Protein AF-A0A838RN74-F1 (afdb_monomer_lite)

Sequence (230 aa):
MISLQPELMDVDVLSTTCQEESSKFFRDEERDDRFCYELFRRALKLRNQHAWGALWNNYRNLVSGWLRKSSGFDSMTLTMDELITLSFERFWYAMSDPASFDRFASLPSLLQYLRTCCASTITDHLRRHTRERFLTDIDDAYYLASNEKPEHQLIEHEEQQRFWRKIQGLLNDDQEEALIQSYFLLGLKPRQIHKKYSHLFPDIQDVYRVKRNIMNRFRRDNDLKDFWQT

Radius of gyration: 23.53 Å; chains: 1; bounding box: 46×37×83 Å

Foldseek 3Di:
DPPDDLVPDDLVVLLVLCLVLVVVVVVVHDHDQNSVLVLCCCVQQVVPPSSVVSNCVSCLVVLLVLLVVAPQSVVDPDDSVVLSVQLVVVLSVCSVDNVSSVVDPGPVSSVVVSSVSSNVSSVLRVLVVQLVVVVVVVVVCVVVVVDDDDDVCCPVVVVVVVVVVVLVVLQDDPLLVLLCCCCRNVVDDLVRSCVVPCVSPVDSVSSVVSVVVSVVSCVVDPVSVVVVPD

Structure (mmCIF, N/CA/C/O backbone):
data_AF-A0A838RN74-F1
#
_entry.id   AF-A0A838RN74-F1
#
loop_
_atom_site.group_PDB
_atom_site.id
_atom_site.type_symbol
_atom_site.label_atom_id
_atom_site.label_alt_id
_atom_site.label_comp_id
_atom_site.label_asym_id
_atom_site.label_entity_id
_atom_site.label_seq_id
_atom_site.pdbx_PDB_ins_code
_atom_site.Cartn_x
_atom_site.Cartn_y
_atom_site.Cartn_z
_atom_site.occupancy
_atom_site.B_iso_or_equiv
_atom_site.auth_seq_id
_atom_site.auth_comp_id
_atom_site.auth_asym_id
_atom_site.auth_atom_id
_atom_site.pdbx_PDB_model_num
ATOM 1 N N . MET A 1 1 ? 8.052 4.154 -36.925 1.00 40.88 1 MET A N 1
ATOM 2 C CA . MET A 1 1 ? 8.366 4.111 -35.482 1.00 40.88 1 MET A CA 1
ATOM 3 C C . MET A 1 1 ? 8.408 2.658 -35.062 1.00 40.88 1 MET A C 1
ATOM 5 O O . MET A 1 1 ? 7.386 1.992 -35.151 1.00 40.88 1 MET A O 1
ATOM 9 N N . ILE A 1 2 ? 9.583 2.144 -34.705 1.00 47.84 2 ILE A N 1
ATOM 10 C CA . ILE A 1 2 ? 9.705 0.805 -34.120 1.00 47.84 2 ILE A CA 1
ATOM 11 C C . ILE A 1 2 ? 9.026 0.890 -32.751 1.00 47.84 2 ILE A C 1
ATOM 13 O O . ILE A 1 2 ? 9.475 1.662 -31.909 1.00 47.84 2 ILE A O 1
ATOM 17 N N . SER A 1 3 ? 7.913 0.180 -32.546 1.00 64.06 3 SER A N 1
ATOM 18 C CA . SER A 1 3 ? 7.328 0.066 -31.207 1.00 64.06 3 SER A CA 1
ATOM 19 C C . SER A 1 3 ? 8.352 -0.651 -30.337 1.00 64.06 3 SER A C 1
ATOM 21 O O . SER A 1 3 ? 8.596 -1.838 -30.544 1.00 64.06 3 SER A O 1
ATOM 23 N N . LEU A 1 4 ? 8.965 0.065 -29.395 1.00 80.25 4 LEU A N 1
ATOM 24 C CA . LEU A 1 4 ? 9.805 -0.550 -28.372 1.00 80.25 4 LEU A CA 1
ATOM 25 C C . LEU A 1 4 ? 8.965 -1.605 -27.639 1.00 80.25 4 LEU A C 1
ATOM 27 O O . LEU A 1 4 ? 7.795 -1.362 -27.337 1.00 80.25 4 LEU A O 1
ATOM 31 N N . GLN A 1 5 ? 9.538 -2.791 -27.438 1.00 88.00 5 GLN A N 1
ATOM 32 C CA . GLN A 1 5 ? 8.890 -3.913 -26.757 1.00 88.00 5 GLN A CA 1
ATOM 33 C C . GLN A 1 5 ? 9.439 -3.995 -25.330 1.00 88.00 5 GLN A C 1
ATOM 35 O O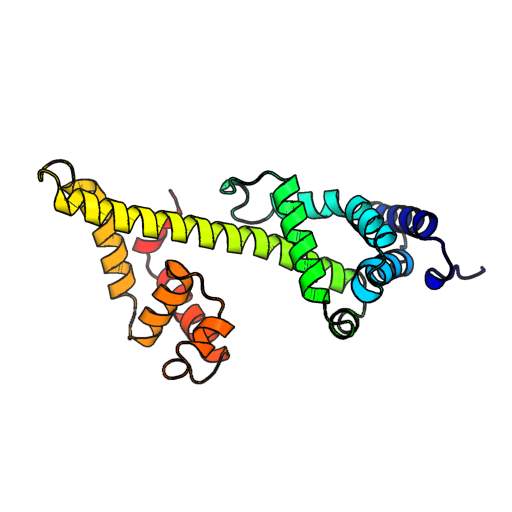 . GLN A 1 5 ? 10.591 -4.410 -25.162 1.00 88.00 5 GLN A O 1
ATOM 40 N N . PRO A 1 6 ? 8.660 -3.597 -24.307 1.00 90.94 6 PRO A N 1
ATOM 41 C CA . PRO A 1 6 ? 9.106 -3.628 -22.915 1.00 90.94 6 PRO A CA 1
ATOM 42 C C . PRO A 1 6 ? 9.604 -5.008 -22.472 1.00 90.94 6 PRO A C 1
ATOM 44 O O . PRO A 1 6 ? 10.515 -5.109 -21.656 1.00 90.94 6 PRO A O 1
ATOM 47 N N . GLU A 1 7 ? 9.051 -6.083 -23.035 1.00 92.00 7 GLU A N 1
ATOM 48 C CA . GLU A 1 7 ? 9.362 -7.473 -22.694 1.00 92.00 7 GLU A CA 1
ATOM 49 C C . GLU A 1 7 ? 10.800 -7.877 -23.048 1.00 92.00 7 GLU A C 1
ATOM 51 O O . GLU A 1 7 ? 11.337 -8.792 -22.429 1.00 92.00 7 GLU A O 1
ATOM 56 N N . LEU A 1 8 ? 11.437 -7.189 -24.002 1.00 91.88 8 LEU A N 1
ATOM 57 C CA . LEU A 1 8 ? 12.806 -7.476 -24.450 1.00 91.88 8 LEU A CA 1
ATOM 58 C C . LEU A 1 8 ? 13.863 -6.574 -23.802 1.00 91.88 8 LEU A C 1
ATOM 60 O O . LEU A 1 8 ? 15.057 -6.806 -23.976 1.00 91.88 8 LEU A O 1
ATOM 64 N N . MET A 1 9 ? 13.446 -5.538 -23.073 1.00 93.50 9 MET A N 1
ATOM 65 C CA . MET A 1 9 ? 14.371 -4.591 -22.450 1.00 93.50 9 MET A CA 1
ATOM 66 C C . MET A 1 9 ? 15.053 -5.211 -21.233 1.00 93.50 9 MET A C 1
ATOM 68 O O . MET A 1 9 ? 14.431 -5.983 -20.500 1.00 93.50 9 MET A O 1
ATOM 72 N N . ASP A 1 10 ? 16.306 -4.840 -20.976 1.00 96.00 10 ASP A N 1
ATOM 73 C CA . ASP A 1 10 ? 16.937 -5.123 -19.688 1.00 96.00 10 ASP A CA 1
ATOM 74 C C . ASP A 1 10 ? 16.201 -4.380 -18.555 1.00 96.00 10 ASP A C 1
ATOM 76 O O . ASP A 1 10 ? 15.550 -3.360 -18.791 1.00 96.00 10 ASP A O 1
ATOM 80 N N . VAL A 1 11 ? 16.258 -4.908 -17.329 1.00 93.81 11 VAL A N 1
ATOM 81 C CA . VAL A 1 11 ? 15.555 -4.328 -16.175 1.00 93.81 11 VAL A CA 1
ATOM 82 C C . VAL A 1 11 ? 15.995 -2.892 -15.890 1.00 93.81 11 VAL A C 1
ATOM 84 O O . VAL A 1 11 ? 15.132 -2.082 -15.555 1.00 93.81 11 VAL A O 1
ATOM 87 N N . ASP A 1 12 ? 17.275 -2.556 -16.051 1.00 94.69 12 ASP A N 1
ATOM 88 C CA . ASP A 1 12 ? 17.757 -1.196 -15.791 1.00 94.69 12 ASP A CA 1
ATOM 89 C C . ASP A 1 12 ? 17.189 -0.213 -16.808 1.00 94.69 12 ASP A C 1
ATOM 91 O O . ASP A 1 12 ? 16.617 0.813 -16.441 1.00 94.69 12 ASP A O 1
ATOM 95 N N . VAL A 1 13 ? 17.243 -0.581 -18.090 1.00 94.50 13 VAL A N 1
ATOM 96 C CA . VAL A 1 13 ? 16.684 0.237 -19.173 1.00 94.50 13 VAL A CA 1
ATOM 97 C C . VAL A 1 13 ? 15.171 0.384 -18.998 1.00 94.50 13 VAL A C 1
ATOM 99 O O . VAL A 1 13 ? 14.643 1.489 -19.077 1.00 94.50 13 VAL A O 1
ATOM 102 N N . LEU A 1 14 ? 14.469 -0.711 -18.689 1.00 94.31 14 LEU A N 1
ATOM 103 C CA . LEU A 1 14 ? 13.030 -0.704 -18.420 1.00 94.31 14 LEU A CA 1
ATOM 104 C C . LEU A 1 14 ? 12.674 0.186 -17.220 1.00 94.31 14 LEU A C 1
ATOM 106 O O . LEU A 1 14 ? 11.664 0.890 -17.249 1.00 94.31 14 LEU A O 1
ATOM 110 N N . SER A 1 15 ? 13.496 0.158 -16.169 1.00 92.62 15 SER A N 1
ATOM 111 C CA . SER A 1 15 ? 13.320 0.987 -14.980 1.00 92.62 15 SER A CA 1
ATOM 112 C C . SER A 1 15 ? 13.456 2.470 -15.311 1.00 92.62 15 SER A C 1
ATOM 114 O O . SER A 1 15 ? 12.559 3.244 -14.971 1.00 92.62 15 SER A O 1
ATOM 116 N N . THR A 1 16 ? 14.520 2.859 -16.020 1.00 89.12 16 THR A N 1
ATOM 117 C CA . THR A 1 16 ? 14.737 4.243 -16.462 1.00 89.12 16 THR A CA 1
ATOM 118 C C . THR A 1 16 ? 13.599 4.717 -17.361 1.00 89.12 16 THR A C 1
ATOM 120 O O . THR A 1 16 ? 13.011 5.762 -17.092 1.00 89.12 16 THR A O 1
ATOM 123 N N . THR A 1 17 ? 13.190 3.920 -18.352 1.00 89.62 17 THR A N 1
ATOM 124 C CA . THR A 1 17 ? 12.058 4.277 -19.219 1.00 89.62 17 THR A CA 1
ATOM 125 C C . THR A 1 17 ? 10.756 4.407 -18.424 1.00 89.62 17 THR A C 1
ATOM 127 O O . THR A 1 17 ? 10.007 5.357 -18.623 1.00 89.62 17 THR A O 1
ATOM 130 N N . CYS A 1 18 ? 10.492 3.531 -17.449 1.00 85.88 18 CYS A N 1
ATOM 131 C CA . CYS A 1 18 ? 9.326 3.688 -16.577 1.00 85.88 18 CYS A CA 1
ATOM 132 C C . CYS A 1 18 ? 9.359 5.003 -15.770 1.00 85.88 18 CYS A C 1
ATOM 134 O O . CYS A 1 18 ? 8.321 5.650 -15.603 1.00 85.88 18 CYS A O 1
ATOM 136 N N . GLN A 1 19 ? 10.525 5.432 -15.276 1.00 78.38 19 GLN A N 1
ATOM 137 C CA . GLN A 1 19 ? 10.659 6.721 -14.581 1.00 78.38 19 GLN A CA 1
ATOM 138 C C . GLN A 1 19 ? 10.393 7.909 -15.516 1.00 78.38 19 GLN A C 1
ATOM 140 O O . GLN A 1 19 ? 9.713 8.863 -15.122 1.00 78.38 19 GLN A O 1
ATOM 145 N N . GLU A 1 20 ? 10.894 7.848 -16.750 1.00 79.75 20 GLU A N 1
ATOM 146 C CA . GLU A 1 20 ? 10.664 8.869 -17.775 1.00 79.75 20 GLU A CA 1
ATOM 147 C C . GLU A 1 20 ? 9.172 8.991 -18.107 1.00 79.75 20 GLU A C 1
ATOM 149 O O . GLU A 1 20 ? 8.611 10.086 -18.011 1.00 79.75 20 GLU A O 1
ATOM 154 N N . GLU A 1 21 ? 8.505 7.870 -18.393 1.00 80.94 21 GLU A N 1
ATOM 155 C CA . GLU A 1 21 ? 7.061 7.816 -18.666 1.00 80.94 21 GLU A CA 1
ATOM 156 C C . GLU A 1 21 ? 6.221 8.260 -17.457 1.00 80.94 21 GLU A C 1
ATOM 158 O O . GLU A 1 21 ? 5.232 8.979 -17.601 1.00 80.94 21 GLU A O 1
ATOM 163 N N . SER A 1 22 ? 6.642 7.916 -16.236 1.00 73.62 22 SER A N 1
ATOM 164 C CA . SER A 1 22 ? 5.984 8.391 -15.009 1.00 73.62 22 SER A CA 1
ATOM 165 C C . SER A 1 22 ? 6.137 9.903 -14.821 1.00 73.62 22 SER A C 1
ATOM 167 O O . SER A 1 22 ? 5.256 10.549 -14.259 1.00 73.62 22 SER A O 1
ATOM 169 N N . SER A 1 23 ? 7.235 10.489 -15.302 1.00 66.88 23 SER A N 1
ATOM 170 C CA . SER A 1 23 ? 7.476 11.932 -15.216 1.00 66.88 23 SER A CA 1
ATOM 171 C C . SER A 1 23 ? 6.614 12.729 -16.198 1.00 66.88 23 SER A C 1
ATOM 173 O O . SER A 1 23 ? 6.214 13.849 -15.881 1.00 66.88 23 SER A O 1
ATOM 175 N N . LYS A 1 24 ? 6.273 12.143 -17.355 1.00 70.56 24 LYS A N 1
ATOM 176 C CA . LYS A 1 24 ? 5.347 12.731 -18.342 1.00 70.56 24 LYS A CA 1
ATOM 177 C C . LYS A 1 24 ? 3.958 12.987 -17.762 1.00 70.56 24 LYS A C 1
ATOM 179 O O . LYS A 1 24 ? 3.349 14.005 -18.076 1.00 70.56 24 LYS A O 1
ATOM 184 N N . PHE A 1 25 ? 3.504 12.140 -16.832 1.00 63.09 25 PHE A N 1
ATOM 185 C CA . PHE A 1 25 ? 2.239 12.340 -16.114 1.00 63.09 25 PHE A CA 1
ATOM 186 C C . PHE A 1 25 ? 2.164 13.703 -15.410 1.00 63.09 25 PHE A C 1
ATOM 188 O O . PHE A 1 25 ? 1.115 14.338 -15.408 1.00 63.09 25 PHE A O 1
ATOM 195 N N . PHE A 1 26 ? 3.271 14.181 -14.834 1.00 55.19 26 PHE A N 1
ATOM 196 C CA . PHE A 1 26 ? 3.305 15.483 -14.161 1.00 55.19 26 PHE A CA 1
ATOM 197 C C . PHE A 1 26 ? 3.387 16.669 -15.132 1.00 55.19 26 PHE A C 1
ATOM 199 O O . PHE A 1 26 ? 3.198 17.805 -14.704 1.00 55.19 26 PHE A O 1
ATOM 206 N N . ARG A 1 27 ? 3.674 16.417 -16.415 1.00 69.25 27 ARG A N 1
ATOM 207 C CA . ARG A 1 27 ? 3.784 17.428 -17.479 1.00 69.25 27 ARG A CA 1
ATOM 208 C C . ARG A 1 27 ? 2.589 17.441 -18.439 1.00 69.25 27 ARG A C 1
ATOM 210 O O . ARG A 1 27 ? 2.621 18.193 -19.402 1.00 69.25 27 ARG A O 1
ATOM 217 N N . ASP A 1 28 ? 1.559 16.637 -18.162 1.00 65.56 28 ASP A N 1
ATOM 218 C CA . ASP A 1 28 ? 0.378 16.459 -19.024 1.00 65.56 28 ASP A CA 1
ATOM 219 C C . ASP A 1 28 ? 0.731 16.001 -20.457 1.00 65.56 28 ASP A C 1
ATOM 221 O O . ASP A 1 28 ? 0.083 16.350 -21.440 1.00 65.56 28 ASP A O 1
ATOM 225 N N . GLU A 1 29 ? 1.805 15.214 -20.577 1.00 72.25 29 GLU A N 1
ATOM 226 C CA . GLU A 1 29 ? 2.270 14.619 -21.833 1.00 72.25 29 GLU A CA 1
ATOM 227 C C . GLU A 1 29 ? 1.704 13.196 -22.009 1.00 72.25 29 GLU A C 1
ATOM 229 O O . GLU A 1 29 ? 1.426 12.492 -21.031 1.00 72.25 29 GLU A O 1
ATOM 234 N N . GLU A 1 30 ? 1.584 12.729 -23.259 1.00 76.75 30 GLU A N 1
ATOM 235 C CA . GLU A 1 30 ? 1.235 11.330 -23.539 1.00 76.75 30 GLU A CA 1
ATOM 236 C C . GLU A 1 30 ? 2.284 10.382 -22.940 1.00 76.75 30 GLU A C 1
ATOM 238 O O . GLU A 1 30 ? 3.480 10.480 -23.230 1.00 76.75 30 GLU A O 1
ATOM 243 N N . ARG A 1 31 ? 1.819 9.442 -22.111 1.00 78.00 31 ARG A N 1
ATOM 244 C CA . ARG A 1 31 ? 2.652 8.422 -21.465 1.00 78.00 31 ARG A CA 1
ATOM 245 C C . ARG A 1 31 ? 2.319 7.027 -21.955 1.00 78.00 31 ARG A C 1
ATOM 247 O O . ARG A 1 31 ? 1.163 6.713 -22.242 1.00 78.00 31 ARG A O 1
ATOM 254 N N . ASP A 1 32 ? 3.326 6.171 -21.940 1.00 86.81 32 ASP A N 1
ATOM 255 C CA . ASP A 1 32 ? 3.186 4.755 -22.231 1.00 86.81 32 ASP A CA 1
ATOM 256 C C . ASP A 1 32 ? 3.300 3.912 -20.953 1.00 86.81 32 ASP A C 1
ATOM 258 O O . ASP A 1 32 ? 4.382 3.583 -20.463 1.00 86.81 32 ASP A O 1
ATOM 262 N N . ASP A 1 33 ? 2.146 3.517 -20.414 1.00 85.50 33 ASP A N 1
ATOM 263 C CA . ASP A 1 33 ? 2.066 2.721 -19.188 1.00 85.50 33 ASP A CA 1
ATOM 264 C C . ASP A 1 33 ? 2.642 1.298 -19.348 1.00 85.50 33 ASP A C 1
ATOM 266 O O . ASP A 1 33 ? 2.857 0.617 -18.339 1.00 85.50 33 ASP A O 1
ATOM 270 N N . ARG A 1 34 ? 2.914 0.827 -20.579 1.00 93.94 34 ARG A N 1
ATOM 271 C CA . ARG A 1 34 ? 3.394 -0.543 -20.837 1.00 93.94 34 ARG A CA 1
ATOM 272 C C . ARG A 1 34 ? 4.755 -0.816 -20.198 1.00 93.94 34 ARG A C 1
ATOM 274 O O . ARG A 1 34 ? 4.960 -1.907 -19.671 1.00 93.94 34 ARG A O 1
ATOM 281 N N . PHE A 1 35 ? 5.658 0.167 -20.180 1.00 92.25 35 PHE A N 1
ATOM 282 C CA . PHE A 1 35 ? 6.990 0.014 -19.579 1.00 92.25 35 PHE A CA 1
ATOM 283 C C . PHE A 1 35 ? 6.904 -0.209 -18.067 1.00 92.25 35 PHE A C 1
ATOM 285 O O . PHE A 1 35 ? 7.467 -1.160 -17.525 1.00 92.25 35 PHE A O 1
ATOM 292 N N . CYS A 1 36 ? 6.127 0.626 -17.380 1.00 88.69 36 CYS A N 1
ATOM 293 C CA . CYS A 1 36 ? 5.909 0.465 -15.951 1.00 88.69 36 CYS A CA 1
ATOM 294 C C . CYS A 1 36 ? 5.106 -0.798 -15.632 1.00 88.69 36 CYS A C 1
ATOM 296 O O . CYS A 1 36 ? 5.439 -1.507 -14.688 1.00 88.69 36 CYS A O 1
ATOM 298 N N . TYR A 1 37 ? 4.087 -1.134 -16.425 1.00 94.00 37 TYR A N 1
ATOM 299 C CA . TYR A 1 37 ? 3.331 -2.369 -16.229 1.00 94.00 37 TYR A CA 1
ATOM 300 C C . TYR A 1 37 ? 4.222 -3.619 -16.327 1.00 94.00 37 TYR A C 1
ATOM 302 O O . TYR A 1 37 ? 4.135 -4.503 -15.471 1.00 94.00 37 TYR A O 1
ATOM 310 N N . GLU A 1 38 ? 5.125 -3.677 -17.310 1.00 96.50 38 GLU A N 1
ATOM 311 C CA . GLU A 1 38 ? 6.072 -4.788 -17.448 1.00 96.50 38 GLU A CA 1
ATOM 312 C C . GLU A 1 38 ? 7.069 -4.839 -16.279 1.00 96.50 38 GLU A C 1
ATOM 314 O O . GLU A 1 38 ? 7.375 -5.927 -15.787 1.00 96.50 38 GLU A O 1
ATOM 319 N N . LEU A 1 39 ? 7.505 -3.692 -15.741 1.00 94.62 39 LEU A N 1
ATOM 320 C CA . LEU A 1 39 ? 8.335 -3.659 -14.531 1.00 94.62 39 LEU A CA 1
ATOM 321 C C . LEU A 1 39 ? 7.611 -4.305 -13.335 1.00 94.62 39 LEU A C 1
ATOM 323 O O . LEU A 1 39 ? 8.180 -5.161 -12.652 1.00 94.62 39 LEU A O 1
ATOM 327 N N . PHE A 1 40 ? 6.334 -3.965 -13.119 1.00 94.44 40 PHE A N 1
ATOM 328 C CA . PHE A 1 40 ? 5.501 -4.613 -12.100 1.00 94.44 40 PHE A CA 1
ATOM 329 C C . PHE A 1 40 ? 5.337 -6.113 -12.370 1.00 94.44 40 PHE A C 1
ATOM 331 O O . PHE A 1 40 ? 5.421 -6.910 -11.434 1.00 94.44 40 PHE A O 1
ATOM 338 N N . ARG A 1 41 ? 5.120 -6.518 -13.627 1.00 95.31 41 ARG A N 1
ATOM 339 C CA . ARG A 1 41 ? 4.966 -7.930 -14.009 1.00 95.31 41 ARG A CA 1
ATOM 340 C C . ARG A 1 41 ? 6.227 -8.730 -13.698 1.00 95.31 41 ARG A C 1
ATOM 342 O O . ARG A 1 41 ? 6.136 -9.787 -13.071 1.00 95.31 41 ARG A O 1
ATOM 349 N N . ARG A 1 42 ? 7.405 -8.231 -14.078 1.00 95.19 42 ARG A N 1
ATOM 350 C CA . ARG A 1 42 ? 8.686 -8.897 -13.797 1.00 95.19 42 ARG A CA 1
ATOM 351 C C . ARG A 1 42 ? 8.950 -9.015 -12.304 1.00 95.19 42 ARG A C 1
ATOM 353 O O . ARG A 1 42 ? 9.330 -10.088 -11.837 1.00 95.19 42 ARG A O 1
ATOM 360 N N . ALA A 1 43 ? 8.704 -7.942 -11.558 1.00 92.88 43 ALA A N 1
ATOM 361 C CA . ALA A 1 43 ? 8.874 -7.936 -10.116 1.00 92.88 43 ALA A CA 1
ATOM 362 C C . ALA A 1 43 ? 7.919 -8.938 -9.444 1.00 92.88 43 ALA A C 1
ATOM 364 O O . ALA A 1 43 ? 8.356 -9.870 -8.776 1.00 92.88 43 ALA A O 1
ATOM 365 N N . LEU A 1 44 ? 6.610 -8.794 -9.661 1.00 88.19 44 LEU A N 1
ATOM 366 C CA . LEU A 1 44 ? 5.576 -9.474 -8.876 1.00 88.19 44 LEU A CA 1
ATOM 367 C C . LEU A 1 44 ? 5.219 -10.862 -9.406 1.00 88.19 44 LEU A C 1
ATOM 369 O O . LEU A 1 44 ? 5.096 -11.797 -8.619 1.00 88.19 44 LEU A O 1
ATOM 373 N N . LYS A 1 45 ? 5.039 -11.006 -10.725 1.00 89.56 45 LYS A N 1
ATOM 374 C CA . LYS A 1 45 ? 4.626 -12.273 -11.347 1.00 89.56 45 LYS A CA 1
ATOM 375 C C . LYS A 1 45 ? 5.821 -13.187 -11.592 1.00 89.56 45 LYS A C 1
ATOM 377 O O . LYS A 1 45 ? 5.768 -14.359 -11.239 1.00 89.56 45 LYS A O 1
ATOM 382 N N . LEU A 1 46 ? 6.895 -12.654 -12.180 1.00 89.00 46 LEU A N 1
ATOM 383 C CA . LEU A 1 46 ? 8.096 -13.439 -12.508 1.00 89.00 46 LEU A CA 1
ATOM 384 C C . LEU A 1 46 ? 9.096 -13.540 -11.351 1.00 89.00 46 LEU A C 1
ATOM 386 O O . LEU A 1 46 ? 10.105 -14.227 -11.483 1.00 89.00 46 LEU A O 1
ATOM 390 N N . ARG A 1 47 ? 8.825 -12.870 -10.223 1.00 83.12 47 ARG A N 1
ATOM 391 C CA . ARG A 1 47 ? 9.659 -12.906 -9.012 1.00 83.12 47 ARG A CA 1
ATOM 392 C C . ARG A 1 47 ? 11.110 -12.492 -9.248 1.00 83.12 47 ARG A C 1
ATOM 394 O O . ARG A 1 47 ? 12.012 -12.932 -8.539 1.00 83.12 47 ARG A O 1
ATOM 401 N N . ASN A 1 48 ? 11.339 -11.618 -10.224 1.00 90.25 48 ASN A N 1
ATOM 402 C CA . ASN A 1 48 ? 12.667 -11.109 -10.516 1.00 90.25 48 ASN A CA 1
ATOM 403 C C . ASN A 1 48 ? 13.090 -10.105 -9.427 1.00 90.25 48 ASN A C 1
ATOM 405 O O . ASN A 1 48 ? 12.484 -9.042 -9.279 1.00 90.25 48 ASN A O 1
ATOM 409 N N . GLN A 1 49 ? 14.140 -10.444 -8.675 1.00 85.19 49 GLN A N 1
ATOM 410 C CA . GLN A 1 49 ? 14.641 -9.627 -7.563 1.00 85.19 49 GLN A CA 1
ATOM 411 C C . GLN A 1 49 ? 15.192 -8.272 -8.019 1.00 85.19 49 GLN A C 1
ATOM 413 O O . GLN A 1 49 ? 14.985 -7.267 -7.342 1.00 85.19 49 GLN A O 1
ATOM 418 N N . HIS A 1 50 ? 15.847 -8.226 -9.180 1.00 92.19 50 HIS A N 1
ATOM 419 C CA . HIS A 1 50 ? 16.369 -6.982 -9.735 1.00 92.19 50 HIS A CA 1
ATOM 420 C C . HIS A 1 50 ? 15.225 -6.024 -10.098 1.00 92.19 50 HIS A C 1
ATOM 422 O O . HIS A 1 50 ? 15.221 -4.862 -9.696 1.00 92.19 50 HIS A O 1
ATOM 428 N N . ALA A 1 51 ? 14.181 -6.549 -10.749 1.00 93.38 51 ALA A N 1
ATOM 429 C CA . ALA A 1 51 ? 12.974 -5.792 -11.067 1.00 93.38 51 ALA A CA 1
ATOM 430 C C . ALA A 1 51 ? 12.218 -5.345 -9.806 1.00 93.38 51 ALA A C 1
ATOM 432 O O . ALA A 1 51 ? 11.636 -4.264 -9.798 1.00 93.38 51 ALA A O 1
ATOM 433 N N . TRP A 1 52 ? 12.240 -6.140 -8.731 1.00 88.88 52 TRP A N 1
ATOM 434 C CA . TRP A 1 52 ? 11.683 -5.741 -7.437 1.00 88.88 52 TRP A CA 1
ATOM 435 C C . TRP A 1 52 ? 12.428 -4.548 -6.825 1.00 88.88 52 TRP A C 1
ATOM 437 O O . TRP A 1 52 ? 11.786 -3.584 -6.409 1.00 88.88 52 TRP A O 1
ATOM 447 N N . GLY A 1 53 ? 13.764 -4.570 -6.828 1.00 85.69 53 GLY A N 1
ATOM 448 C CA . GLY A 1 53 ? 14.576 -3.438 -6.371 1.00 85.69 53 GLY A CA 1
ATOM 449 C C . GLY A 1 53 ? 14.327 -2.169 -7.195 1.00 85.69 53 GLY A C 1
ATOM 450 O O . GLY A 1 53 ? 14.116 -1.092 -6.638 1.00 85.69 53 GLY A O 1
ATOM 451 N N . ALA A 1 54 ? 14.260 -2.305 -8.521 1.00 90.94 54 ALA A N 1
ATOM 452 C CA . ALA A 1 54 ? 13.912 -1.212 -9.426 1.00 90.94 54 ALA A CA 1
ATOM 453 C C . ALA A 1 54 ? 12.498 -0.656 -9.163 1.00 90.94 54 ALA A C 1
ATOM 455 O O . ALA A 1 54 ? 12.317 0.555 -9.031 1.00 90.94 54 ALA A O 1
ATOM 456 N N . LEU A 1 55 ? 11.497 -1.529 -9.004 1.00 90.62 55 LEU A N 1
ATOM 457 C CA . LEU A 1 55 ? 10.123 -1.145 -8.669 1.00 90.62 55 LEU A CA 1
ATOM 458 C C . LEU A 1 55 ? 10.065 -0.344 -7.362 1.00 90.62 55 LEU A C 1
ATOM 460 O O . LEU A 1 55 ? 9.437 0.714 -7.304 1.00 90.62 55 LEU A O 1
ATOM 464 N N . TRP A 1 56 ? 10.731 -0.839 -6.319 1.00 87.56 56 TRP A N 1
ATOM 465 C CA . TRP A 1 56 ? 10.819 -0.155 -5.034 1.00 87.56 56 TRP A CA 1
ATOM 466 C C . TRP A 1 56 ? 11.386 1.259 -5.193 1.00 87.56 56 TRP A C 1
ATOM 468 O O . TRP A 1 56 ? 10.770 2.231 -4.748 1.00 87.56 56 TRP A O 1
ATOM 478 N N . ASN A 1 57 ? 12.525 1.392 -5.877 1.00 84.00 57 ASN A N 1
ATOM 479 C CA . ASN A 1 57 ? 13.195 2.676 -6.076 1.00 84.00 57 ASN A CA 1
ATOM 480 C C . ASN A 1 57 ? 12.325 3.680 -6.843 1.00 84.00 57 ASN A C 1
ATOM 482 O O . ASN A 1 57 ? 12.281 4.854 -6.468 1.00 84.00 57 ASN A O 1
ATOM 486 N N . ASN A 1 58 ? 11.584 3.219 -7.853 1.00 84.06 58 ASN A N 1
ATOM 487 C CA . ASN A 1 58 ? 10.736 4.076 -8.683 1.00 84.06 58 ASN A CA 1
ATOM 488 C C . ASN A 1 58 ? 9.504 4.586 -7.925 1.00 84.06 58 ASN A C 1
ATOM 490 O O . ASN A 1 58 ? 9.076 5.722 -8.129 1.00 84.06 58 ASN A O 1
ATOM 494 N N . TYR A 1 59 ? 8.935 3.772 -7.029 1.00 84.75 59 TYR A N 1
ATOM 495 C CA . TYR A 1 59 ? 7.631 4.057 -6.422 1.00 84.75 59 TYR A CA 1
ATOM 496 C C . TYR A 1 59 ? 7.664 4.403 -4.928 1.00 84.75 59 TYR A C 1
ATOM 498 O O . TYR A 1 59 ? 6.653 4.882 -4.410 1.00 84.75 59 TYR A O 1
ATOM 506 N N . ARG A 1 60 ? 8.798 4.259 -4.223 1.00 83.62 60 ARG A N 1
ATOM 507 C CA . ARG A 1 60 ? 8.915 4.596 -2.784 1.00 83.62 60 ARG A CA 1
ATOM 508 C C . ARG A 1 60 ? 8.471 6.020 -2.443 1.00 83.62 60 ARG A C 1
ATOM 510 O O . ARG A 1 60 ? 7.785 6.223 -1.446 1.00 83.62 60 ARG A O 1
ATOM 517 N N . ASN A 1 61 ? 8.790 7.000 -3.291 1.00 77.56 61 ASN A N 1
ATOM 518 C CA . ASN A 1 61 ? 8.407 8.400 -3.070 1.00 77.56 61 ASN A CA 1
ATOM 519 C C . ASN A 1 61 ? 6.904 8.634 -3.284 1.00 77.56 61 ASN A C 1
ATOM 521 O O . ASN A 1 61 ? 6.285 9.436 -2.589 1.00 77.56 61 ASN A O 1
ATOM 525 N N . LEU A 1 62 ? 6.294 7.913 -4.227 1.00 79.31 62 LEU A N 1
ATOM 526 C CA . LEU A 1 62 ? 4.852 7.974 -4.446 1.00 79.31 62 LEU A CA 1
ATOM 527 C C . LEU A 1 62 ? 4.099 7.359 -3.258 1.00 79.31 62 LEU A C 1
ATOM 529 O O . LEU A 1 62 ? 3.154 7.954 -2.737 1.00 79.31 62 LEU A O 1
ATOM 533 N N . VAL A 1 63 ? 4.565 6.195 -2.799 1.00 83.88 63 VAL A N 1
ATOM 534 C CA . VAL A 1 63 ? 4.024 5.491 -1.630 1.00 83.88 63 VAL A CA 1
ATOM 535 C C . VAL A 1 63 ? 4.154 6.340 -0.368 1.00 83.88 63 VAL A C 1
ATOM 537 O O . VAL A 1 63 ? 3.175 6.477 0.366 1.00 83.88 63 VAL A O 1
ATOM 540 N N . SER A 1 64 ? 5.303 6.983 -0.143 1.00 80.75 64 SER A N 1
ATOM 541 C CA . SER A 1 64 ? 5.491 7.879 1.003 1.00 80.75 64 SER A CA 1
ATOM 542 C C . SER A 1 64 ? 4.495 9.045 0.985 1.00 80.75 64 SER A C 1
ATOM 544 O O . SER A 1 64 ? 3.886 9.362 2.009 1.00 80.75 64 SER A O 1
ATOM 546 N N . GLY A 1 65 ? 4.238 9.630 -0.190 1.00 74.19 65 GLY A N 1
ATOM 547 C CA . GLY A 1 65 ? 3.222 10.666 -0.371 1.00 74.19 65 GLY A CA 1
ATOM 548 C C . GLY A 1 65 ? 1.798 10.192 -0.058 1.00 74.19 65 GLY A C 1
ATOM 549 O O . GLY A 1 65 ? 1.008 10.952 0.504 1.00 74.19 65 GLY A O 1
ATOM 550 N N . TRP A 1 66 ? 1.450 8.943 -0.384 1.00 84.31 66 TRP A N 1
ATOM 551 C CA . TRP A 1 66 ? 0.152 8.359 -0.026 1.00 84.31 66 TRP A CA 1
ATOM 552 C C . TRP A 1 66 ? 0.027 8.0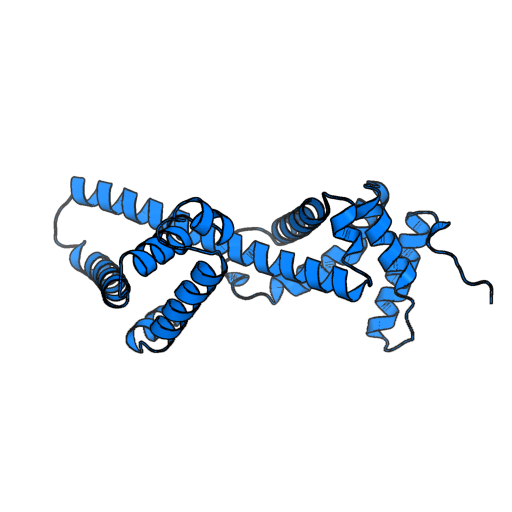53 1.466 1.00 84.31 66 TRP A C 1
ATOM 554 O O . TRP A 1 66 ? -1.034 8.297 2.043 1.00 84.31 66 TRP A O 1
ATOM 564 N N . LEU A 1 67 ? 1.093 7.552 2.089 1.00 81.69 67 LEU A N 1
ATOM 565 C CA . LEU A 1 67 ? 1.130 7.259 3.522 1.00 81.69 67 LEU A CA 1
ATOM 566 C C . LEU A 1 67 ? 0.940 8.535 4.347 1.00 81.69 67 LEU A C 1
ATOM 568 O O . LEU A 1 67 ? 0.054 8.562 5.193 1.00 81.69 67 LEU A O 1
ATOM 572 N N . ARG A 1 68 ? 1.650 9.624 4.019 1.00 79.69 68 ARG A N 1
ATOM 573 C CA . ARG A 1 68 ? 1.485 10.931 4.692 1.00 79.69 68 ARG A CA 1
ATOM 574 C C . ARG A 1 68 ? 0.060 11.484 4.623 1.00 79.69 68 ARG A C 1
ATOM 576 O O . ARG A 1 68 ? -0.368 12.198 5.514 1.00 79.69 68 ARG A O 1
ATOM 583 N N . LYS A 1 69 ? -0.666 11.191 3.540 1.00 74.81 69 LYS A N 1
ATOM 584 C CA . LYS A 1 69 ? -2.047 11.660 3.321 1.00 74.81 69 LYS A CA 1
ATOM 585 C C . LYS A 1 69 ? -3.105 10.732 3.919 1.00 74.81 69 LYS A C 1
ATOM 587 O O . LYS A 1 69 ? -4.297 11.009 3.796 1.00 74.81 69 LYS A O 1
ATOM 592 N N . SER A 1 70 ? -2.702 9.594 4.473 1.00 73.88 70 SER A N 1
ATOM 593 C CA . SER A 1 70 ? -3.634 8.608 5.006 1.00 73.88 70 SER A CA 1
ATOM 594 C C . SER A 1 70 ? -4.067 8.988 6.420 1.00 73.88 70 SER A C 1
ATOM 596 O O . SER A 1 70 ? -3.263 9.428 7.237 1.00 73.88 70 SER A O 1
ATOM 598 N N . SER A 1 71 ? -5.353 8.799 6.716 1.00 70.62 71 SER A N 1
ATOM 599 C CA . SER A 1 71 ? -5.906 9.063 8.046 1.00 70.62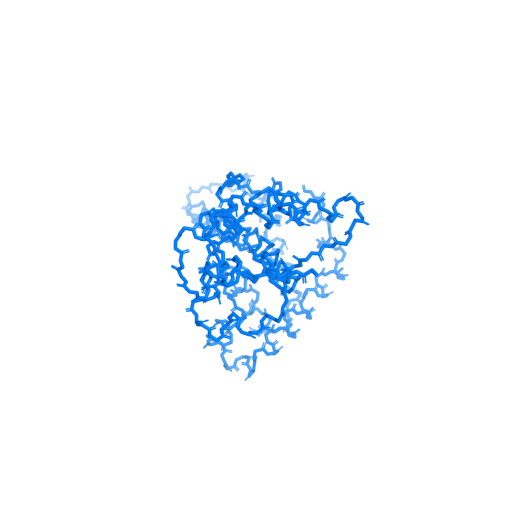 71 SER A CA 1
ATOM 600 C C . SER A 1 71 ? -5.208 8.200 9.103 1.00 70.62 71 SER A C 1
ATOM 602 O O . SER A 1 71 ? -5.055 6.993 8.912 1.00 70.62 71 SER A O 1
ATOM 604 N N . GLY A 1 72 ? -4.783 8.836 10.198 1.00 68.88 72 GLY A N 1
ATOM 605 C CA . GLY A 1 72 ? -4.094 8.183 11.311 1.00 68.88 72 GLY A CA 1
ATOM 606 C C . GLY A 1 72 ? -2.587 7.996 11.121 1.00 68.88 72 GLY A C 1
ATOM 607 O O . GLY A 1 72 ? -1.963 7.328 11.941 1.00 68.88 72 GLY A O 1
ATOM 608 N N . PHE A 1 73 ? -1.997 8.588 10.074 1.00 72.69 73 PHE A N 1
ATOM 609 C CA . PHE A 1 73 ? -0.542 8.652 9.909 1.00 72.69 73 PHE A CA 1
ATOM 610 C C . PHE A 1 73 ? 0.147 9.329 11.105 1.00 72.69 73 PHE A C 1
ATOM 612 O O . PHE A 1 73 ? 1.137 8.805 11.600 1.00 72.69 73 PHE A O 1
ATOM 619 N N . ASP A 1 74 ? -0.414 10.426 11.619 1.00 74.62 74 ASP A N 1
ATOM 620 C CA . ASP A 1 74 ? 0.170 11.183 12.740 1.00 74.62 74 ASP A CA 1
ATOM 621 C C . ASP A 1 74 ? 0.198 10.393 14.059 1.00 74.62 74 ASP A C 1
ATOM 623 O O . ASP A 1 74 ? 0.949 10.717 14.972 1.00 74.62 74 ASP A O 1
ATOM 627 N N . SER A 1 75 ? -0.599 9.327 14.155 1.00 73.12 75 SER A N 1
ATOM 628 C CA . SER A 1 75 ? -0.643 8.424 15.308 1.00 73.12 75 SER A CA 1
ATOM 629 C C . SER A 1 75 ? 0.265 7.196 15.140 1.00 73.12 75 SER A C 1
ATOM 631 O O . SER A 1 75 ? 0.199 6.268 15.946 1.00 73.12 75 SER A O 1
ATOM 633 N N . MET A 1 76 ? 1.072 7.133 14.074 1.00 75.94 76 MET A N 1
ATOM 634 C CA . MET A 1 76 ? 2.020 6.042 13.839 1.00 75.94 76 MET A CA 1
ATOM 635 C C . MET A 1 76 ? 3.291 6.221 14.663 1.00 75.94 76 MET A C 1
ATOM 637 O O . MET A 1 76 ? 3.885 7.291 14.697 1.00 75.94 76 MET A O 1
ATOM 641 N N . THR A 1 77 ? 3.750 5.125 15.263 1.00 83.75 77 THR A N 1
ATOM 642 C CA . THR A 1 77 ? 5.046 5.043 15.953 1.00 83.75 77 THR A CA 1
ATOM 643 C C . THR A 1 77 ? 6.177 4.555 15.045 1.00 83.75 77 THR A C 1
ATOM 645 O O . THR A 1 77 ? 7.346 4.702 15.387 1.00 83.75 77 THR A O 1
ATOM 648 N N . LEU A 1 78 ? 5.833 3.974 13.892 1.00 85.00 78 LEU A N 1
ATOM 649 C CA . LEU A 1 78 ? 6.785 3.487 12.898 1.00 85.00 78 LEU A CA 1
ATOM 650 C C . LEU A 1 78 ? 7.337 4.634 12.052 1.00 85.00 78 LEU A C 1
ATOM 652 O O . LEU A 1 78 ? 6.635 5.593 11.725 1.00 85.00 78 LEU A O 1
ATOM 656 N N . THR A 1 79 ? 8.586 4.487 11.628 1.00 89.81 79 THR A N 1
ATOM 657 C CA . THR A 1 79 ? 9.224 5.389 10.671 1.00 89.81 79 THR A CA 1
ATOM 658 C C . THR A 1 79 ? 8.575 5.287 9.286 1.00 89.81 79 THR A C 1
ATOM 660 O O . THR A 1 79 ? 7.921 4.303 8.928 1.00 89.81 79 THR A O 1
ATOM 663 N N . MET A 1 80 ? 8.783 6.314 8.455 1.00 87.00 80 MET A N 1
ATOM 664 C CA . MET A 1 80 ? 8.284 6.319 7.076 1.00 87.00 80 MET A CA 1
ATOM 665 C C . MET A 1 80 ? 8.807 5.120 6.269 1.00 87.00 80 MET A C 1
ATOM 667 O O . MET A 1 80 ? 8.034 4.495 5.545 1.00 87.00 80 MET A O 1
ATOM 671 N N . ASP A 1 81 ? 10.090 4.778 6.401 1.00 87.06 81 ASP A N 1
ATOM 672 C CA . ASP A 1 81 ? 10.700 3.678 5.645 1.00 87.06 81 ASP A CA 1
ATOM 673 C C . ASP A 1 81 ? 10.148 2.309 6.067 1.00 87.06 81 ASP A C 1
ATOM 675 O O . ASP A 1 81 ? 9.897 1.454 5.212 1.00 87.06 81 ASP A O 1
ATOM 679 N N . GLU A 1 82 ? 9.849 2.110 7.353 1.00 89.56 82 GLU A N 1
ATOM 680 C CA . GLU A 1 82 ? 9.151 0.908 7.830 1.00 89.56 82 GLU A CA 1
ATOM 681 C C . GLU A 1 82 ? 7.736 0.810 7.244 1.00 89.56 82 GLU A C 1
ATOM 683 O O . GLU A 1 82 ? 7.332 -0.247 6.758 1.00 89.56 82 GLU A O 1
ATOM 688 N N . LEU A 1 83 ? 6.986 1.916 7.206 1.00 87.81 83 LEU A N 1
ATOM 689 C CA . LEU A 1 83 ? 5.636 1.937 6.632 1.00 87.81 83 LEU A CA 1
ATOM 690 C C . LEU A 1 83 ? 5.635 1.668 5.120 1.00 87.81 83 LEU A C 1
ATOM 692 O O . LEU A 1 83 ? 4.753 0.958 4.618 1.00 87.81 83 LEU A O 1
ATOM 696 N N . ILE A 1 84 ? 6.615 2.207 4.390 1.00 84.31 84 ILE A N 1
ATOM 697 C CA . ILE A 1 84 ? 6.825 1.902 2.969 1.00 84.31 84 ILE A CA 1
ATOM 698 C C . ILE A 1 84 ? 7.119 0.403 2.813 1.00 84.31 84 ILE A C 1
ATOM 700 O O . ILE A 1 84 ? 6.454 -0.259 2.012 1.00 84.31 84 ILE A O 1
ATOM 704 N N . THR A 1 85 ? 8.027 -0.145 3.631 1.00 84.31 85 THR A N 1
ATOM 705 C CA . THR A 1 85 ? 8.397 -1.574 3.638 1.00 84.31 85 THR A CA 1
ATOM 706 C C . THR A 1 85 ? 7.185 -2.464 3.810 1.00 84.31 85 THR A C 1
ATOM 708 O O . THR A 1 85 ? 6.872 -3.256 2.922 1.00 84.31 85 THR A O 1
ATOM 711 N N . LEU A 1 86 ? 6.418 -2.252 4.875 1.00 85.62 86 LEU A N 1
ATOM 712 C CA . LEU A 1 86 ? 5.212 -3.025 5.155 1.00 85.62 86 LEU A CA 1
ATOM 713 C C . LEU A 1 86 ? 4.178 -2.928 4.024 1.00 85.62 86 LEU A C 1
ATOM 715 O O . LEU A 1 86 ? 3.492 -3.902 3.711 1.00 85.62 86 LEU A O 1
ATOM 719 N N . SER A 1 87 ? 4.050 -1.764 3.385 1.00 84.62 87 SER A N 1
ATOM 720 C CA . SER A 1 87 ? 3.100 -1.566 2.285 1.00 84.62 87 SER A CA 1
ATOM 721 C C . SER A 1 87 ? 3.479 -2.373 1.042 1.00 84.62 87 SER A C 1
ATOM 723 O O . SER A 1 87 ? 2.619 -3.039 0.457 1.00 84.62 87 SER A O 1
ATOM 725 N N . PHE A 1 88 ? 4.760 -2.367 0.671 1.00 82.00 88 PHE A N 1
ATOM 726 C CA . PHE A 1 88 ? 5.277 -3.169 -0.436 1.00 82.00 88 PHE A CA 1
ATOM 727 C C . PHE A 1 88 ? 5.302 -4.663 -0.114 1.00 82.00 88 PHE A C 1
ATOM 729 O O . PHE A 1 88 ? 4.928 -5.456 -0.970 1.00 82.00 88 PHE A O 1
ATOM 736 N N . GLU A 1 89 ? 5.650 -5.074 1.105 1.00 82.12 89 GLU A N 1
ATOM 737 C CA . GLU A 1 89 ? 5.584 -6.481 1.516 1.00 82.12 89 GLU A CA 1
ATOM 738 C C . GLU A 1 89 ? 4.164 -7.029 1.392 1.00 82.12 89 GLU A C 1
ATOM 740 O O . GLU A 1 89 ? 3.936 -8.080 0.794 1.00 82.12 89 GLU A O 1
ATOM 745 N N . ARG A 1 90 ? 3.168 -6.291 1.892 1.00 82.69 90 ARG A N 1
ATOM 746 C CA . ARG A 1 90 ? 1.759 -6.677 1.736 1.00 82.69 90 ARG A CA 1
ATOM 747 C C . ARG A 1 90 ? 1.376 -6.830 0.272 1.00 82.69 90 ARG A C 1
ATOM 749 O O . ARG A 1 90 ? 0.643 -7.758 -0.067 1.00 82.69 90 ARG A O 1
ATOM 756 N N . PHE A 1 91 ? 1.858 -5.932 -0.579 1.00 83.38 91 PHE A N 1
ATOM 757 C CA . PHE A 1 91 ? 1.621 -5.999 -2.013 1.00 83.38 91 PHE A CA 1
ATOM 758 C C . PHE A 1 91 ? 2.293 -7.227 -2.642 1.00 83.38 91 PHE A C 1
ATOM 760 O O . PHE A 1 91 ? 1.641 -7.985 -3.357 1.00 83.38 91 PHE A O 1
ATOM 767 N N . TRP A 1 92 ? 3.553 -7.491 -2.295 1.00 80.19 92 TRP A N 1
ATOM 768 C CA . TRP A 1 92 ? 4.315 -8.665 -2.715 1.00 80.19 92 TRP A CA 1
ATOM 769 C C . TRP A 1 92 ? 3.611 -9.976 -2.353 1.00 80.19 92 TRP A C 1
ATOM 771 O O . TRP A 1 92 ? 3.429 -10.843 -3.217 1.00 80.19 92 TRP A O 1
ATOM 781 N N . TYR A 1 93 ? 3.165 -10.094 -1.096 1.00 77.62 93 TYR A N 1
ATOM 782 C CA . TYR A 1 93 ? 2.443 -11.258 -0.590 1.00 77.62 93 TYR A CA 1
ATOM 783 C C . TYR A 1 93 ? 1.068 -11.415 -1.239 1.00 77.62 93 TYR A C 1
ATOM 785 O O . TYR A 1 93 ? 0.668 -12.538 -1.546 1.00 77.62 93 TYR A O 1
ATOM 793 N N . ALA A 1 94 ? 0.351 -10.321 -1.504 1.00 75.81 94 ALA A N 1
ATOM 794 C CA . ALA A 1 94 ? -0.927 -10.370 -2.212 1.00 75.81 94 ALA A CA 1
ATOM 795 C C . ALA A 1 94 ? -0.800 -10.914 -3.644 1.00 75.81 94 ALA A C 1
ATOM 797 O O . ALA A 1 94 ? -1.769 -11.459 -4.175 1.00 75.81 94 ALA A O 1
ATOM 798 N N . MET A 1 95 ? 0.389 -10.811 -4.243 1.00 81.00 95 MET A N 1
ATOM 799 C CA . MET A 1 95 ? 0.685 -11.340 -5.574 1.00 81.00 95 MET A CA 1
ATOM 800 C C . MET A 1 95 ? 1.329 -12.734 -5.551 1.00 81.00 95 MET A C 1
ATOM 802 O O . MET A 1 95 ? 1.759 -13.196 -6.602 1.00 81.00 95 MET A O 1
ATOM 806 N N . SER A 1 96 ? 1.437 -13.398 -4.381 1.00 72.00 96 SER A N 1
ATOM 807 C CA . SER A 1 96 ? 2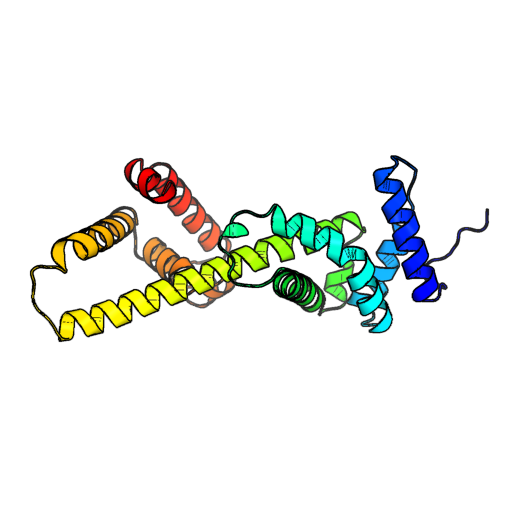.087 -14.727 -4.194 1.00 72.00 96 SER A CA 1
ATOM 808 C C . SER A 1 96 ? 1.665 -15.764 -5.227 1.00 72.00 96 SER A C 1
ATOM 810 O O . SER A 1 96 ? 2.502 -16.491 -5.750 1.00 72.00 96 SER A O 1
ATOM 812 N N . ASP A 1 97 ? 0.378 -15.784 -5.552 1.00 73.31 97 ASP A N 1
ATOM 813 C CA . ASP A 1 97 ? -0.178 -16.607 -6.616 1.00 73.31 97 ASP A CA 1
ATOM 814 C C . ASP A 1 97 ? -0.027 -15.897 -7.979 1.00 73.31 97 ASP A C 1
ATOM 816 O O . ASP A 1 97 ? -0.547 -14.787 -8.129 1.00 73.31 97 ASP A O 1
ATOM 820 N N . PRO A 1 98 ? 0.618 -16.507 -8.993 1.00 70.94 98 PRO A N 1
ATOM 821 C CA . PRO A 1 98 ? 0.747 -15.922 -10.328 1.00 70.94 98 PRO A CA 1
ATOM 822 C C . PRO A 1 98 ? -0.582 -15.480 -10.958 1.00 70.94 98 PRO A C 1
ATOM 824 O O . PRO A 1 98 ? -0.611 -14.458 -11.646 1.00 70.94 98 PRO A O 1
ATOM 827 N N . ALA A 1 99 ? -1.688 -16.183 -10.679 1.00 78.56 99 ALA A N 1
ATOM 828 C CA . ALA A 1 99 ? -3.016 -15.808 -11.171 1.00 78.56 99 ALA A CA 1
ATOM 829 C C . ALA A 1 99 ? -3.545 -14.517 -10.518 1.00 78.56 99 ALA A C 1
ATOM 831 O O . ALA A 1 99 ? -4.430 -13.850 -11.056 1.00 78.56 99 ALA A O 1
ATOM 832 N N . SER A 1 100 ? -2.992 -14.120 -9.366 1.00 76.38 100 SER A N 1
ATOM 833 C CA . SER A 1 100 ? -3.365 -12.876 -8.693 1.00 76.38 100 SER A CA 1
ATOM 834 C C . SER A 1 100 ? -2.975 -11.641 -9.492 1.00 76.38 100 SER A C 1
ATOM 836 O O . SER A 1 100 ? -3.753 -10.686 -9.488 1.00 76.38 100 SER A O 1
ATOM 838 N N . PHE A 1 101 ? -1.826 -11.671 -10.179 1.00 84.69 101 PHE A N 1
ATOM 839 C CA . PHE A 1 101 ? -1.367 -10.570 -11.028 1.00 84.69 101 PHE A CA 1
ATOM 840 C C . PHE A 1 101 ? -2.251 -10.412 -12.272 1.00 84.69 101 PHE A C 1
ATOM 842 O O . PHE A 1 101 ? -2.584 -9.293 -12.648 1.00 84.69 101 PHE A O 1
ATOM 849 N N . ASP A 1 102 ? -2.714 -11.521 -12.855 1.00 87.38 102 ASP A N 1
ATOM 850 C CA . ASP A 1 102 ? -3.516 -11.519 -14.090 1.00 87.38 102 ASP A CA 1
ATOM 851 C C . ASP A 1 102 ? -4.899 -10.864 -13.930 1.00 87.38 102 ASP A C 1
ATOM 853 O O . ASP A 1 102 ? -5.540 -10.501 -14.913 1.00 87.38 102 ASP A O 1
ATOM 857 N N . ARG A 1 103 ? -5.346 -10.628 -12.689 1.00 85.12 103 ARG A N 1
ATOM 858 C CA . ARG A 1 103 ? -6.552 -9.833 -12.393 1.00 85.12 103 ARG A CA 1
ATOM 859 C C . ARG A 1 103 ? -6.374 -8.337 -12.661 1.00 85.12 103 ARG A C 1
ATOM 861 O O . ARG A 1 103 ? -7.362 -7.608 -12.707 1.00 85.12 103 ARG A O 1
ATOM 868 N N . PHE A 1 104 ? -5.137 -7.870 -12.794 1.00 83.62 104 PHE A N 1
ATOM 869 C CA . PHE A 1 104 ? -4.809 -6.465 -12.989 1.00 83.62 104 PHE A CA 1
ATOM 870 C C . PHE A 1 104 ? -4.423 -6.226 -14.444 1.00 83.62 104 PHE A C 1
ATOM 872 O O . PHE A 1 104 ? -3.276 -6.415 -14.838 1.00 83.62 104 PHE A O 1
ATOM 879 N N . ALA A 1 105 ? -5.386 -5.780 -15.248 1.00 86.69 105 ALA A N 1
ATOM 880 C CA . ALA A 1 105 ? -5.187 -5.553 -16.680 1.00 86.69 105 ALA A CA 1
ATOM 881 C C . ALA A 1 105 ? -4.403 -4.266 -17.010 1.00 86.69 105 ALA A C 1
ATOM 883 O O . ALA A 1 105 ? -4.141 -3.997 -18.179 1.00 86.69 105 ALA A O 1
ATOM 884 N N . SER A 1 106 ? -4.071 -3.431 -16.015 1.00 83.12 106 SER A N 1
ATOM 885 C CA . SER A 1 106 ? -3.439 -2.128 -16.256 1.00 83.12 106 SER A CA 1
ATOM 886 C C . SER A 1 106 ? -2.616 -1.603 -15.077 1.00 83.12 106 SER A C 1
ATOM 888 O O . SER A 1 106 ? -2.867 -1.947 -13.917 1.00 83.12 106 SER A O 1
ATOM 890 N N . LEU A 1 107 ? -1.671 -0.702 -15.363 1.00 83.31 107 LEU A N 1
ATOM 891 C CA . LEU A 1 107 ? -0.853 -0.027 -14.350 1.00 83.31 107 LEU A CA 1
ATOM 892 C C . LEU A 1 107 ? -1.697 0.755 -13.321 1.00 83.31 107 LEU A C 1
ATOM 894 O O . LEU A 1 107 ? -1.456 0.579 -12.125 1.00 83.31 107 LEU A O 1
ATOM 898 N N . PRO A 1 108 ? -2.727 1.541 -13.706 1.00 80.12 108 PRO A N 1
ATOM 899 C CA . PRO A 1 108 ? -3.591 2.209 -12.731 1.00 80.12 108 PRO A CA 1
ATOM 900 C C . PRO A 1 108 ? -4.240 1.250 -11.725 1.00 80.12 108 PRO A C 1
ATOM 902 O O . PRO A 1 108 ? -4.325 1.571 -10.540 1.00 80.12 108 PRO A O 1
ATOM 905 N N . SER A 1 109 ? -4.655 0.054 -12.162 1.00 76.31 109 SER A N 1
ATOM 906 C CA . SER A 1 109 ? -5.261 -0.941 -11.267 1.00 76.31 109 SER A CA 1
ATOM 907 C C . SER A 1 109 ? -4.263 -1.498 -10.240 1.00 76.31 109 SER A C 1
ATOM 909 O O . SER A 1 109 ? -4.615 -1.669 -9.070 1.00 76.31 109 SER A O 1
ATOM 911 N N . LEU A 1 110 ? -2.999 -1.690 -10.639 1.00 84.31 110 LEU A N 1
ATOM 912 C CA . LEU A 1 110 ? -1.910 -2.093 -9.743 1.00 84.31 110 LEU A CA 1
ATOM 913 C C . LEU A 1 110 ? -1.587 -0.995 -8.725 1.00 84.31 110 LEU A C 1
ATOM 915 O O . LEU A 1 110 ? -1.498 -1.271 -7.529 1.00 84.31 110 LEU A O 1
ATOM 919 N N . LEU A 1 111 ? -1.472 0.256 -9.179 1.00 79.88 111 LEU A N 1
ATOM 920 C CA . LEU A 1 111 ? -1.197 1.404 -8.311 1.00 79.88 111 LEU A CA 1
ATOM 921 C C . LEU A 1 111 ? -2.325 1.641 -7.302 1.00 79.88 111 LEU A C 1
ATOM 923 O O . LEU A 1 111 ? -2.062 1.902 -6.129 1.00 79.88 111 LEU A O 1
ATOM 927 N N . GLN A 1 112 ? -3.581 1.485 -7.723 1.00 78.31 112 GLN A N 1
ATOM 928 C CA . GLN A 1 112 ? -4.734 1.582 -6.830 1.00 78.31 112 GLN A CA 1
ATOM 929 C C . GLN A 1 112 ? -4.720 0.486 -5.754 1.00 78.31 112 GLN A C 1
ATOM 931 O O . GLN A 1 112 ? -5.065 0.737 -4.592 1.00 78.31 112 GLN A O 1
ATOM 936 N N . TYR A 1 113 ? -4.302 -0.728 -6.111 1.00 81.69 113 TYR A N 1
ATOM 937 C CA . TYR A 1 113 ? -4.167 -1.810 -5.144 1.00 81.69 113 TYR A CA 1
ATOM 938 C C . TYR A 1 113 ? -3.006 -1.562 -4.172 1.00 81.69 113 TYR A C 1
ATOM 940 O O . TYR A 1 113 ? -3.196 -1.674 -2.963 1.00 81.69 113 TYR A O 1
ATOM 948 N N . LEU A 1 114 ? -1.844 -1.115 -4.659 1.00 85.44 114 LEU A N 1
ATOM 949 C CA . LEU A 1 114 ? -0.720 -0.715 -3.806 1.00 85.44 114 LEU A CA 1
ATOM 950 C C . LEU A 1 114 ? -1.110 0.416 -2.838 1.00 85.44 114 LEU A C 1
ATOM 952 O O . LEU A 1 114 ? -0.818 0.343 -1.644 1.00 85.44 114 LEU A O 1
ATOM 956 N N . ARG A 1 115 ? -1.855 1.425 -3.300 1.00 80.75 115 ARG A N 1
ATOM 957 C CA . ARG A 1 115 ? -2.399 2.484 -2.434 1.00 80.75 115 ARG A CA 1
ATOM 958 C C . ARG A 1 115 ? -3.339 1.925 -1.359 1.00 80.75 115 ARG A C 1
ATOM 960 O O . ARG A 1 115 ? -3.327 2.387 -0.219 1.00 80.75 115 ARG A O 1
ATOM 967 N N . THR A 1 116 ? -4.120 0.900 -1.697 1.00 77.50 116 THR A N 1
ATOM 968 C CA . THR A 1 116 ? -4.974 0.179 -0.739 1.00 77.50 116 THR A CA 1
ATOM 969 C C . THR A 1 116 ? -4.141 -0.584 0.295 1.00 77.50 116 THR A C 1
ATOM 971 O O . THR A 1 116 ? -4.491 -0.593 1.480 1.00 77.50 116 THR A O 1
ATOM 974 N N . CYS A 1 117 ? -3.015 -1.182 -0.114 1.00 78.69 117 CYS A N 1
ATOM 975 C CA . CYS A 1 117 ? -2.046 -1.777 0.806 1.00 78.69 117 CYS A CA 1
ATOM 976 C C . CYS A 1 117 ? -1.518 -0.733 1.798 1.00 78.69 117 CYS A C 1
ATOM 978 O O . CYS A 1 117 ? -1.544 -1.014 2.991 1.00 78.69 117 CYS A O 1
ATOM 980 N N . CYS A 1 118 ? -1.170 0.475 1.337 1.00 79.12 118 CYS A N 1
ATOM 981 C CA . CYS A 1 118 ? -0.705 1.581 2.188 1.00 79.12 118 CYS A CA 1
ATOM 982 C C . CYS A 1 118 ? -1.726 1.949 3.275 1.00 79.12 118 CYS A C 1
ATOM 984 O O . CYS A 1 118 ? -1.418 1.926 4.466 1.00 79.12 118 CYS A O 1
ATOM 986 N N . ALA A 1 119 ? -2.976 2.215 2.879 1.00 75.06 119 ALA A N 1
ATOM 987 C CA . ALA A 1 119 ? -4.045 2.539 3.828 1.00 75.06 119 ALA A CA 1
ATOM 988 C C . ALA A 1 119 ? -4.307 1.388 4.818 1.00 75.06 119 ALA A C 1
ATOM 990 O O . ALA A 1 119 ? -4.576 1.609 6.001 1.00 75.06 119 ALA A O 1
ATOM 991 N N . SER A 1 120 ? -4.199 0.143 4.343 1.00 76.12 120 SER A N 1
ATOM 992 C CA . SER A 1 120 ? -4.372 -1.041 5.185 1.00 76.12 120 SER A CA 1
ATOM 993 C C . SER A 1 120 ? -3.220 -1.245 6.168 1.00 76.12 120 SER A C 1
ATOM 995 O O . SER A 1 120 ? -3.476 -1.750 7.254 1.00 76.12 120 SER A O 1
ATOM 997 N N . THR A 1 121 ? -1.985 -0.870 5.820 1.00 76.44 121 THR A N 1
ATOM 998 C CA . THR A 1 121 ? -0.829 -0.905 6.733 1.00 76.44 121 THR A CA 1
ATOM 999 C C . THR A 1 121 ? -1.087 -0.022 7.948 1.00 76.44 121 THR A C 1
ATOM 1001 O O . THR A 1 121 ? -1.022 -0.508 9.072 1.00 76.44 121 THR A O 1
ATOM 1004 N N . ILE A 1 122 ? -1.479 1.235 7.721 1.00 76.19 122 ILE A N 1
ATOM 1005 C CA . ILE A 1 122 ? -1.787 2.192 8.796 1.00 76.19 122 ILE A CA 1
ATOM 1006 C C . ILE A 1 122 ? -2.972 1.697 9.623 1.00 76.19 122 ILE A C 1
ATOM 1008 O O . ILE A 1 122 ? -2.909 1.632 10.846 1.00 76.19 122 ILE A O 1
ATOM 1012 N N . THR A 1 123 ? -4.042 1.264 8.955 1.00 70.81 123 THR A N 1
ATOM 1013 C CA . THR A 1 123 ? -5.241 0.777 9.642 1.00 70.81 123 THR A CA 1
ATOM 1014 C C . THR A 1 123 ? -4.959 -0.463 10.498 1.00 70.81 123 THR A C 1
ATOM 1016 O O . THR A 1 123 ? -5.473 -0.573 11.609 1.00 70.81 123 THR A O 1
ATOM 1019 N N . ASP A 1 124 ? -4.180 -1.420 9.990 1.00 73.88 124 ASP A N 1
ATOM 1020 C CA . ASP A 1 124 ? -3.830 -2.626 10.741 1.00 73.88 124 ASP A CA 1
ATOM 1021 C C . ASP A 1 124 ? -2.883 -2.294 11.909 1.00 73.88 124 ASP A C 1
ATOM 1023 O O . ASP A 1 124 ? -3.039 -2.888 12.974 1.00 73.88 124 ASP A O 1
ATOM 1027 N N . HIS A 1 125 ? -1.965 -1.328 11.751 1.00 76.06 125 HIS A N 1
ATOM 1028 C CA . HIS A 1 125 ? -1.102 -0.849 12.840 1.00 76.06 125 HIS A CA 1
ATOM 1029 C C . HIS A 1 125 ? -1.911 -0.190 13.953 1.00 76.06 125 HIS A C 1
ATOM 1031 O O . HIS A 1 125 ? -1.794 -0.597 15.103 1.00 76.06 125 HIS A O 1
ATOM 1037 N N . LEU A 1 126 ? -2.810 0.740 13.608 1.00 69.00 126 LEU A N 1
ATOM 1038 C CA . LEU A 1 126 ? -3.710 1.371 14.579 1.00 69.00 126 LEU A CA 1
ATOM 1039 C C . LEU A 1 126 ? -4.538 0.331 15.324 1.00 69.00 126 LEU A C 1
ATOM 1041 O O . LEU A 1 126 ? -4.608 0.372 16.542 1.00 69.00 126 LEU A O 1
ATOM 1045 N N . ARG A 1 127 ? -5.115 -0.651 14.618 1.00 68.56 127 ARG A N 1
ATOM 1046 C CA . ARG A 1 127 ? -5.886 -1.717 15.275 1.00 68.56 127 ARG A CA 1
ATOM 1047 C C . ARG A 1 127 ? -5.050 -2.535 16.250 1.00 68.56 127 ARG A C 1
ATOM 1049 O O . ARG A 1 127 ? -5.565 -2.901 17.299 1.00 68.56 127 ARG A O 1
ATOM 1056 N N . ARG A 1 128 ? -3.801 -2.857 15.905 1.00 68.69 128 ARG A N 1
ATOM 1057 C CA . 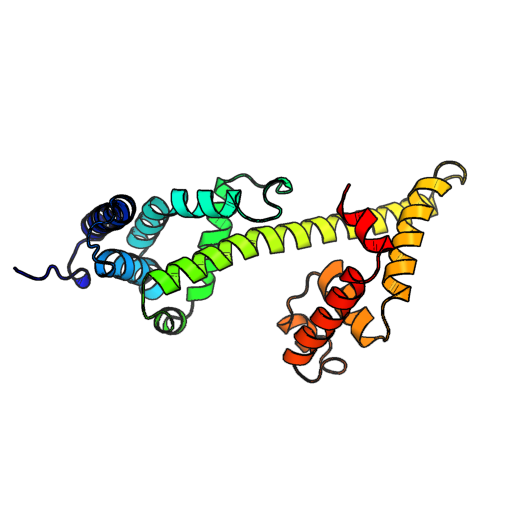ARG A 1 128 ? -2.908 -3.601 16.805 1.00 68.69 128 ARG A CA 1
ATOM 1058 C C . ARG A 1 128 ? -2.520 -2.765 18.013 1.00 68.69 128 ARG A C 1
ATOM 1060 O O . ARG A 1 128 ? -2.677 -3.249 19.119 1.00 68.69 128 ARG A O 1
ATOM 1067 N N . HIS A 1 129 ? -2.130 -1.514 17.804 1.00 63.69 129 HIS A N 1
ATOM 1068 C CA . HIS A 1 129 ? -1.744 -0.614 18.885 1.00 63.69 129 HIS A CA 1
ATOM 1069 C C . HIS A 1 129 ? -2.916 -0.315 19.832 1.00 63.69 129 HIS A C 1
ATOM 1071 O O . HIS A 1 129 ? -2.769 -0.357 21.047 1.00 63.69 129 HIS A O 1
ATOM 1077 N N . THR A 1 130 ? -4.113 -0.077 19.289 1.00 58.41 130 THR A N 1
ATOM 1078 C CA . THR A 1 130 ? -5.345 0.051 20.078 1.00 58.41 130 THR A CA 1
ATOM 1079 C C . THR A 1 130 ? -5.631 -1.227 20.866 1.00 58.41 130 THR A C 1
ATOM 1081 O O . THR A 1 130 ? -5.969 -1.149 22.039 1.00 58.41 130 THR A O 1
ATOM 1084 N N . ARG A 1 131 ? -5.458 -2.406 20.258 1.00 56.28 131 ARG A N 1
ATOM 1085 C CA . ARG A 1 131 ? -5.630 -3.696 20.936 1.00 56.28 131 ARG A CA 1
ATOM 1086 C C . ARG A 1 131 ? -4.607 -3.920 22.049 1.00 56.28 131 ARG A C 1
ATOM 1088 O O . ARG A 1 131 ? -4.988 -4.399 23.106 1.00 56.28 131 ARG A O 1
ATOM 1095 N N . GLU A 1 132 ? -3.339 -3.620 21.804 1.00 54.50 132 GLU A N 1
ATOM 1096 C CA . GLU A 1 132 ? -2.265 -3.751 22.791 1.00 54.50 132 GLU A CA 1
ATOM 1097 C C . GLU A 1 132 ? -2.523 -2.824 23.973 1.00 54.50 132 GLU A C 1
ATOM 1099 O O . GLU A 1 132 ? -2.547 -3.308 25.095 1.00 54.50 132 GLU A O 1
ATOM 1104 N N . ARG A 1 133 ? -2.864 -1.551 23.722 1.00 55.00 133 ARG A N 1
ATOM 1105 C CA . ARG A 1 133 ? -3.290 -0.628 24.782 1.00 55.00 133 ARG A CA 1
ATOM 1106 C C . ARG A 1 133 ? -4.487 -1.156 25.560 1.00 55.00 133 ARG A C 1
ATOM 1108 O O . ARG A 1 133 ? -4.410 -1.208 26.770 1.00 55.00 133 ARG A O 1
ATOM 1115 N N . PHE A 1 134 ? -5.542 -1.631 24.895 1.00 46.19 134 PHE A N 1
ATOM 1116 C CA . PHE A 1 134 ? -6.691 -2.194 25.609 1.00 46.19 134 PHE A CA 1
ATOM 1117 C C . PHE A 1 134 ? -6.345 -3.427 26.450 1.00 46.19 134 PHE A C 1
ATOM 1119 O O . PHE A 1 134 ? -6.914 -3.599 27.520 1.00 46.19 134 PHE A O 1
ATOM 1126 N N . LEU A 1 135 ? -5.453 -4.301 25.980 1.00 43.69 135 LEU A N 1
ATOM 1127 C CA . LEU A 1 135 ? -5.026 -5.472 26.750 1.00 43.69 135 LEU A CA 1
ATOM 1128 C C . LEU A 1 135 ? -4.148 -5.068 27.939 1.00 43.69 135 LEU A C 1
ATOM 1130 O O . LEU A 1 135 ? -4.359 -5.589 29.026 1.00 43.69 135 LEU A O 1
ATOM 1134 N N . THR A 1 136 ? -3.235 -4.113 27.752 1.00 44.56 136 THR A N 1
ATOM 1135 C CA . THR A 1 136 ? -2.444 -3.527 28.841 1.00 44.56 136 THR A CA 1
ATOM 1136 C C . THR A 1 136 ? -3.336 -2.811 29.849 1.00 44.56 136 THR A C 1
ATOM 1138 O O . THR A 1 136 ? -3.186 -3.053 31.033 1.00 44.56 136 THR A O 1
ATOM 1141 N N . ASP A 1 137 ? -4.329 -2.036 29.407 1.00 42.56 137 ASP A N 1
ATOM 1142 C CA . ASP A 1 137 ? -5.286 -1.358 30.287 1.00 42.56 137 ASP A CA 1
ATOM 1143 C C . ASP A 1 137 ? -6.137 -2.371 31.082 1.00 42.56 137 ASP A C 1
ATOM 1145 O O . ASP A 1 137 ? -6.453 -2.128 32.242 1.00 42.56 137 ASP A O 1
ATOM 1149 N N . ILE A 1 138 ? -6.498 -3.524 30.495 1.00 38.34 138 ILE A N 1
ATOM 1150 C CA . ILE A 1 138 ? -7.203 -4.613 31.199 1.00 38.34 138 ILE A CA 1
ATOM 1151 C C . ILE A 1 138 ? -6.285 -5.296 32.219 1.00 38.34 138 ILE A C 1
ATOM 1153 O O . ILE A 1 138 ? -6.718 -5.537 33.346 1.00 38.34 138 ILE A O 1
ATOM 1157 N N . ASP A 1 139 ? -5.047 -5.613 31.839 1.00 36.25 139 ASP A N 1
ATOM 1158 C CA . ASP A 1 139 ? -4.072 -6.237 32.734 1.00 36.25 139 ASP A CA 1
ATOM 1159 C C . ASP A 1 139 ? -3.721 -5.284 33.888 1.00 36.25 139 ASP A C 1
ATOM 1161 O O . ASP A 1 139 ? -3.788 -5.681 35.050 1.00 36.25 139 ASP A O 1
ATOM 1165 N N . ASP A 1 140 ? -3.465 -4.007 33.603 1.00 40.41 140 ASP A N 1
ATOM 1166 C CA . ASP A 1 140 ? -3.206 -2.964 34.597 1.00 40.41 140 ASP A CA 1
ATOM 1167 C C . ASP A 1 140 ? -4.429 -2.729 35.488 1.00 40.41 140 ASP A C 1
ATOM 1169 O O . ASP A 1 140 ? -4.284 -2.664 36.707 1.00 40.41 140 ASP A O 1
ATOM 1173 N N . ALA A 1 141 ? -5.650 -2.692 34.940 1.00 37.25 141 ALA A N 1
ATOM 1174 C CA . ALA A 1 141 ? -6.873 -2.614 35.740 1.00 37.25 141 ALA A CA 1
ATOM 1175 C C . ALA A 1 141 ? -7.035 -3.834 36.663 1.00 37.25 141 ALA A C 1
ATOM 1177 O O . ALA A 1 141 ? -7.458 -3.688 37.809 1.00 37.25 141 ALA A O 1
ATOM 1178 N N . TYR A 1 142 ? -6.662 -5.031 36.206 1.00 32.88 142 TYR A N 1
ATOM 1179 C CA . TYR A 1 142 ? -6.704 -6.260 37.000 1.00 32.88 142 TYR A CA 1
ATOM 1180 C C . TYR A 1 142 ? -5.628 -6.278 38.104 1.00 32.88 142 TYR A C 1
ATOM 1182 O O . TYR A 1 142 ? -5.899 -6.683 39.241 1.00 32.88 142 TYR A O 1
ATOM 1190 N N . TYR A 1 143 ? -4.424 -5.780 37.806 1.00 35.28 143 TYR A N 1
ATOM 1191 C CA . TYR A 1 143 ? -3.319 -5.630 38.758 1.00 35.28 143 TYR A CA 1
ATOM 1192 C C . TYR A 1 143 ? -3.567 -4.512 39.788 1.00 35.28 143 TYR A C 1
ATOM 1194 O O . TYR A 1 143 ? -3.268 -4.700 40.968 1.00 35.28 143 TYR A O 1
ATOM 1202 N N . LEU A 1 144 ? -4.159 -3.382 39.387 1.00 37.22 144 LEU A N 1
ATOM 1203 C CA . LEU A 1 144 ? -4.496 -2.244 40.254 1.00 37.22 144 LEU A CA 1
ATOM 1204 C C . LEU A 1 144 ? -5.722 -2.521 41.136 1.00 37.22 144 LEU A C 1
ATOM 1206 O O . LEU A 1 144 ? -5.704 -2.175 42.318 1.00 37.22 144 LEU A O 1
ATOM 1210 N N . ALA A 1 145 ? -6.750 -3.203 40.612 1.00 38.81 145 ALA A N 1
ATOM 1211 C CA . ALA A 1 145 ? -7.898 -3.671 41.399 1.00 38.81 145 ALA A CA 1
ATOM 1212 C C . ALA A 1 145 ? -7.491 -4.685 42.481 1.00 38.81 145 ALA A C 1
ATOM 1214 O O . ALA A 1 145 ? -8.164 -4.815 43.503 1.00 38.81 145 ALA A O 1
ATOM 1215 N N . SER A 1 146 ? -6.374 -5.384 42.266 1.00 41.78 146 SER A N 1
ATOM 1216 C CA . SER A 1 146 ? -5.821 -6.336 43.226 1.00 41.78 146 SER A CA 1
ATOM 1217 C C . SER A 1 146 ? -4.966 -5.683 44.321 1.00 41.78 146 SER A C 1
ATOM 1219 O O . SER A 1 146 ? -4.704 -6.357 45.315 1.00 41.78 146 SER A O 1
ATOM 1221 N N . ASN A 1 147 ? -4.529 -4.416 44.180 1.00 42.84 147 ASN A N 1
ATOM 1222 C CA . ASN A 1 147 ? -3.452 -3.880 45.024 1.00 42.84 147 ASN A CA 1
ATOM 1223 C C . ASN A 1 147 ? -3.640 -2.529 45.732 1.00 42.84 147 ASN A C 1
ATOM 1225 O O . ASN A 1 147 ? -2.887 -2.348 46.683 1.00 42.84 147 ASN A O 1
ATOM 1229 N N . GLU A 1 148 ? -4.547 -1.588 45.412 1.00 29.69 148 GLU A N 1
ATOM 1230 C CA . GLU A 1 148 ? -4.581 -0.353 46.241 1.00 29.69 148 GLU A CA 1
ATOM 1231 C C . GLU A 1 148 ? -5.836 0.548 46.209 1.00 29.69 148 GLU A C 1
ATOM 1233 O O . GLU A 1 148 ? -6.763 0.367 45.430 1.00 29.69 148 GLU A O 1
ATOM 1238 N N . LYS A 1 149 ? -5.841 1.481 47.177 1.00 44.66 149 LYS A N 1
ATOM 1239 C CA . LYS A 1 149 ? -6.936 2.207 47.856 1.00 44.66 149 LYS A CA 1
ATOM 1240 C C . LYS A 1 149 ? -7.756 3.222 47.016 1.00 44.66 149 LYS A C 1
ATOM 1242 O O . LYS A 1 149 ? -7.282 3.721 46.001 1.00 44.66 149 LYS A O 1
ATOM 1247 N N . PRO A 1 150 ? -8.976 3.593 47.480 1.00 44.03 150 PRO A N 1
ATOM 1248 C CA . PRO A 1 150 ? -10.129 3.916 46.619 1.00 44.03 150 PRO A CA 1
ATOM 1249 C C . PRO A 1 150 ? -10.174 5.315 45.985 1.00 44.03 150 PRO A C 1
ATOM 1251 O O . PRO A 1 150 ? -10.996 5.565 45.111 1.00 44.03 150 PRO A O 1
ATOM 1254 N N . GLU A 1 151 ? -9.373 6.266 46.449 1.00 39.28 151 GLU A N 1
ATOM 1255 C CA . GLU A 1 151 ? -9.721 7.690 46.322 1.00 39.28 151 GLU A CA 1
ATOM 1256 C C . GLU A 1 151 ? -9.203 8.394 45.056 1.00 39.28 151 GLU A C 1
ATOM 1258 O O . GLU A 1 151 ? -9.796 9.383 44.634 1.00 39.28 151 GLU A O 1
ATOM 1263 N N . HIS A 1 152 ? -8.192 7.840 44.376 1.00 33.69 152 HIS A N 1
ATOM 1264 C CA . HIS A 1 152 ? -7.684 8.366 43.096 1.00 33.69 152 HIS A CA 1
ATOM 1265 C C . HIS A 1 152 ? -8.125 7.561 41.854 1.00 33.69 152 HIS A C 1
ATOM 1267 O O . HIS A 1 152 ? -7.996 8.060 40.741 1.00 33.69 152 HIS A O 1
ATOM 1273 N N . GLN A 1 153 ? -8.701 6.361 42.023 1.00 38.03 153 GLN A N 1
ATOM 1274 C CA . GLN A 1 153 ? -9.230 5.540 40.918 1.00 38.03 153 GLN A CA 1
ATOM 1275 C C . GLN A 1 153 ? -10.609 5.992 40.423 1.00 38.03 153 GLN A C 1
ATOM 1277 O O . GLN A 1 153 ? -10.969 5.692 39.289 1.00 38.03 153 GLN A O 1
ATOM 1282 N N . LEU A 1 154 ? -11.406 6.687 41.244 1.00 41.41 154 LEU A N 1
ATOM 1283 C CA . LEU A 1 154 ? -12.817 6.903 40.913 1.00 41.41 154 LEU A CA 1
ATOM 1284 C C . LEU A 1 154 ? -13.023 7.728 39.635 1.00 41.41 154 LEU A C 1
ATOM 1286 O O . LEU A 1 154 ? -13.949 7.443 38.893 1.00 41.41 154 LEU A O 1
ATOM 1290 N N . ILE A 1 155 ? -12.175 8.717 39.344 1.00 41.03 155 ILE A N 1
ATOM 1291 C CA . ILE A 1 155 ? -12.469 9.684 38.274 1.00 41.03 155 ILE A CA 1
ATOM 1292 C C . ILE A 1 155 ? -12.130 9.118 36.880 1.00 41.03 155 ILE A C 1
ATOM 1294 O O . ILE A 1 155 ? -12.994 9.114 36.009 1.00 41.03 155 ILE A O 1
ATOM 1298 N N . GLU A 1 156 ? -10.936 8.552 36.670 1.00 38.47 156 GLU A N 1
ATOM 1299 C CA . GLU A 1 156 ? -10.536 7.992 35.360 1.00 38.47 156 GLU A CA 1
ATOM 1300 C C . GLU A 1 156 ? -11.184 6.624 35.065 1.00 38.47 156 GLU A C 1
ATOM 1302 O O . GLU A 1 156 ? -11.560 6.331 33.926 1.00 38.47 156 GLU A O 1
ATOM 1307 N N . HIS A 1 157 ? -11.395 5.792 36.094 1.00 42.72 157 HIS A N 1
ATOM 1308 C CA . HIS A 1 157 ? -12.054 4.493 35.942 1.00 42.72 157 HIS A CA 1
ATOM 1309 C C . HIS A 1 157 ? -13.564 4.644 35.703 1.00 42.72 157 HIS A C 1
ATOM 1311 O O . HIS A 1 157 ? -14.150 3.863 34.951 1.00 42.72 157 HIS A O 1
ATOM 1317 N N . GLU A 1 158 ? -14.214 5.667 36.274 1.00 47.44 158 GLU A N 1
ATOM 1318 C CA . GLU A 1 158 ? -15.613 5.956 35.950 1.00 47.44 158 GLU A CA 1
ATOM 1319 C C . GLU A 1 158 ? -15.795 6.370 34.491 1.00 47.44 158 GLU A C 1
ATOM 1321 O O . GLU A 1 158 ? -16.767 5.935 33.875 1.00 47.44 158 GLU A O 1
ATOM 1326 N N . GLU A 1 159 ? -14.896 7.173 33.919 1.00 48.16 159 GLU A N 1
ATOM 1327 C CA . GLU A 1 159 ? -15.014 7.614 32.524 1.00 48.16 159 GLU A CA 1
ATOM 1328 C C . GLU A 1 159 ? -14.843 6.453 31.539 1.00 48.16 159 GLU A C 1
ATOM 1330 O O . GLU A 1 159 ? -15.682 6.265 30.651 1.00 48.16 159 GLU A O 1
ATOM 1335 N N . GLN A 1 160 ? -13.837 5.598 31.747 1.00 47.03 160 GLN A N 1
ATOM 1336 C CA . GLN A 1 160 ? -13.635 4.401 30.926 1.00 47.03 160 GLN A CA 1
ATOM 1337 C C . GLN A 1 160 ? -14.772 3.382 31.091 1.00 47.03 160 GLN A C 1
ATOM 1339 O O . GLN A 1 160 ? -15.262 2.826 30.103 1.00 47.03 160 GLN A O 1
ATOM 1344 N N . GLN A 1 161 ? -15.261 3.162 32.317 1.00 51.50 161 GLN A N 1
ATOM 1345 C CA . GLN A 1 161 ? -16.411 2.286 32.541 1.00 51.50 161 GLN A CA 1
ATOM 1346 C C . GLN A 1 161 ? -17.708 2.856 31.962 1.00 51.50 161 GLN A C 1
ATOM 1348 O O . GLN A 1 161 ? -18.538 2.089 31.470 1.00 51.50 161 GLN A O 1
ATOM 1353 N N . ARG A 1 162 ? -17.910 4.179 32.000 1.00 57.44 162 ARG A N 1
ATOM 1354 C CA . ARG A 1 162 ? -19.053 4.837 31.350 1.00 57.44 162 ARG A CA 1
ATOM 1355 C C . ARG A 1 162 ? -18.983 4.664 29.839 1.00 57.44 162 ARG A C 1
ATOM 1357 O O . ARG A 1 162 ? -20.003 4.330 29.240 1.00 57.44 162 ARG A O 1
ATOM 1364 N N . PHE A 1 163 ? -17.803 4.817 29.238 1.00 55.06 163 PHE A N 1
ATOM 1365 C CA . PHE A 1 163 ? -17.596 4.604 27.807 1.00 55.06 163 PHE A CA 1
ATOM 1366 C C . PHE A 1 163 ? -17.925 3.163 27.390 1.00 55.06 163 PHE A C 1
ATOM 1368 O O . PHE A 1 163 ? -18.724 2.947 26.477 1.00 55.06 163 PHE A O 1
ATOM 1375 N N . TRP A 1 164 ? -17.397 2.166 28.103 1.00 58.53 164 TRP A N 1
ATOM 1376 C CA . TRP A 1 164 ? -17.654 0.759 27.785 1.00 58.53 164 TRP A CA 1
ATOM 1377 C C . TRP A 1 164 ? -19.092 0.320 28.057 1.00 58.53 164 TRP A C 1
ATOM 1379 O O . TRP A 1 164 ? -19.675 -0.365 27.216 1.00 58.53 164 TRP A O 1
ATOM 1389 N N . ARG A 1 165 ? -19.715 0.779 29.153 1.00 65.00 165 ARG A N 1
ATOM 1390 C CA . ARG A 1 165 ? -21.154 0.562 29.390 1.00 65.00 165 ARG A CA 1
ATOM 1391 C C . ARG A 1 165 ? -22.006 1.190 28.294 1.00 65.00 165 ARG A C 1
ATOM 1393 O O . ARG A 1 165 ? -23.031 0.627 27.922 1.00 65.00 165 ARG A O 1
ATOM 1400 N N . LYS A 1 166 ? -21.584 2.333 27.753 1.00 67.31 166 LYS A N 1
ATOM 1401 C CA . LYS A 1 166 ? -22.281 2.989 26.647 1.00 67.31 166 LYS A CA 1
ATOM 1402 C C . LYS A 1 166 ? -22.146 2.217 25.342 1.00 67.31 166 LYS A C 1
ATOM 1404 O O . LYS A 1 166 ? -23.151 2.014 24.670 1.00 67.31 166 LYS A O 1
ATOM 1409 N N . ILE A 1 167 ? -20.946 1.733 25.014 1.00 65.50 167 ILE A N 1
ATOM 1410 C CA . ILE A 1 167 ? -20.755 0.842 23.863 1.00 65.50 167 ILE A CA 1
ATOM 1411 C C . ILE A 1 167 ? -21.619 -0.411 24.019 1.00 65.50 167 ILE A C 1
ATOM 1413 O O . ILE A 1 167 ? -22.363 -0.719 23.097 1.00 65.50 167 ILE A O 1
ATOM 1417 N N . GLN A 1 168 ? -21.589 -1.084 25.173 1.00 66.88 168 GLN A N 1
ATOM 1418 C CA . G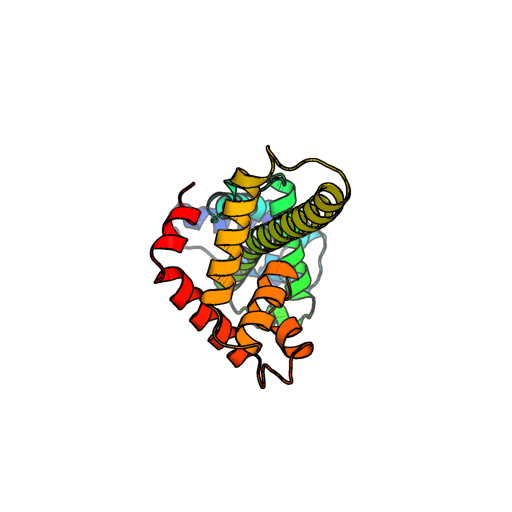LN A 1 168 ? -22.412 -2.273 25.427 1.00 66.88 168 GLN A CA 1
ATOM 1419 C C . GLN A 1 168 ? -23.913 -1.979 25.325 1.00 66.88 168 GLN A C 1
ATOM 1421 O O . GLN A 1 168 ? -24.635 -2.743 24.699 1.00 66.88 168 GLN A O 1
ATOM 1426 N N . GLY A 1 169 ? -24.380 -0.843 25.852 1.00 72.31 169 GLY A N 1
ATOM 1427 C CA . GLY A 1 169 ? -25.784 -0.430 25.757 1.00 72.31 169 GLY A CA 1
ATOM 1428 C C . GLY A 1 169 ? -26.257 -0.075 24.342 1.00 72.31 169 GLY A C 1
ATOM 1429 O O . GLY A 1 169 ? -27.459 0.023 24.110 1.00 72.31 169 GLY A O 1
ATOM 1430 N N . LEU A 1 170 ? -25.337 0.124 23.394 1.00 76.31 170 LEU A N 1
ATOM 1431 C CA . LEU A 1 170 ? -25.649 0.383 21.986 1.00 76.31 170 LEU A CA 1
ATOM 1432 C C . LEU A 1 170 ? -25.641 -0.883 21.122 1.00 76.31 170 LEU A C 1
ATOM 1434 O O . LEU A 1 170 ? -26.041 -0.807 19.956 1.00 76.31 170 LEU A O 1
ATOM 1438 N N . LEU A 1 171 ? -25.182 -2.016 21.656 1.00 82.44 171 LEU A N 1
ATOM 1439 C CA . LEU A 1 171 ? -25.193 -3.310 20.979 1.00 82.44 171 LEU A CA 1
ATOM 1440 C C . LEU A 1 171 ? -26.493 -4.037 21.319 1.00 82.44 171 LEU A C 1
ATOM 1442 O O . LEU A 1 171 ? -26.949 -4.017 22.458 1.00 82.44 171 LEU A O 1
ATOM 1446 N N . ASN A 1 172 ? -27.113 -4.639 20.310 1.00 81.94 172 ASN A N 1
ATOM 1447 C CA . ASN A 1 172 ? -28.456 -5.199 20.449 1.00 81.94 172 ASN A CA 1
ATOM 1448 C C . ASN A 1 172 ? -28.464 -6.684 20.812 1.00 81.94 172 ASN A C 1
ATOM 1450 O O . ASN A 1 172 ? -29.451 -7.163 21.365 1.00 81.94 172 ASN A O 1
ATOM 1454 N N . ASP A 1 173 ? -27.423 -7.420 20.436 1.00 80.69 173 ASP A N 1
ATOM 1455 C CA . ASP A 1 173 ? -27.390 -8.871 20.544 1.00 80.69 173 ASP A CA 1
ATOM 1456 C C . ASP A 1 173 ? -25.956 -9.411 20.664 1.00 80.69 173 ASP A C 1
ATOM 1458 O O . ASP A 1 173 ? -24.962 -8.723 20.400 1.00 80.69 173 ASP A O 1
ATOM 1462 N N . ASP A 1 174 ? -25.872 -10.689 21.034 1.00 75.81 174 ASP A N 1
ATOM 1463 C CA . ASP A 1 174 ? -24.623 -11.441 21.166 1.00 75.81 174 ASP A CA 1
ATOM 1464 C C . ASP A 1 174 ? -23.831 -11.482 19.844 1.00 75.81 174 ASP A C 1
ATOM 1466 O O . ASP A 1 174 ? -22.612 -11.665 19.840 1.00 75.81 174 ASP A O 1
ATOM 1470 N N . GLN A 1 175 ? -24.503 -11.296 18.699 1.00 82.12 175 GLN A N 1
ATOM 1471 C CA . GLN A 1 175 ? -23.883 -11.242 17.376 1.00 82.12 175 GLN A CA 1
ATOM 1472 C C . GLN A 1 175 ? -23.111 -9.925 17.185 1.00 82.12 175 GLN A C 1
ATOM 1474 O O . GLN A 1 175 ? -21.955 -9.938 16.751 1.00 82.12 175 GLN A O 1
ATOM 1479 N N . GLU A 1 176 ? -23.706 -8.785 17.526 1.00 86.00 176 GLU A N 1
ATOM 1480 C CA . GLU A 1 176 ? -23.065 -7.473 17.513 1.00 86.00 176 GLU A CA 1
ATOM 1481 C C . GLU A 1 176 ? -21.937 -7.392 18.551 1.00 86.00 176 GLU A C 1
ATOM 1483 O O . GLU A 1 176 ? -20.851 -6.895 18.234 1.00 86.00 176 GLU A O 1
ATOM 1488 N N . GLU A 1 177 ? -22.143 -7.950 19.747 1.00 76.50 177 GLU A N 1
ATOM 1489 C CA . GLU A 1 177 ? -21.115 -8.038 20.788 1.00 76.50 177 GLU A CA 1
ATOM 1490 C C . GLU A 1 177 ? -19.922 -8.888 20.346 1.00 76.50 177 GLU A C 1
ATOM 1492 O O . GLU A 1 177 ? -18.779 -8.412 20.360 1.00 76.50 177 GLU A O 1
ATOM 1497 N N . ALA A 1 178 ? -20.171 -10.106 19.858 1.00 70.81 178 ALA A N 1
ATOM 1498 C CA . ALA A 1 178 ? -19.118 -10.972 19.348 1.00 70.81 178 ALA A CA 1
ATOM 1499 C C . ALA A 1 178 ? -18.370 -10.315 18.182 1.00 70.81 178 ALA A C 1
ATOM 1501 O O . ALA A 1 178 ? -17.148 -10.463 18.085 1.00 70.81 178 ALA A O 1
ATOM 1502 N N . LEU A 1 179 ? -19.058 -9.560 17.314 1.00 75.81 179 LEU A N 1
ATOM 1503 C CA . LEU A 1 179 ? -18.414 -8.824 16.229 1.00 75.81 179 LEU A CA 1
ATOM 1504 C C . LEU A 1 179 ? -17.502 -7.720 16.759 1.00 75.81 179 LEU A C 1
ATOM 1506 O O . LEU A 1 179 ? -16.368 -7.613 16.295 1.00 75.81 179 LEU A O 1
ATOM 1510 N N . ILE A 1 180 ? -17.972 -6.901 17.700 1.00 73.50 180 ILE A N 1
ATOM 1511 C CA . ILE A 1 180 ? -17.197 -5.776 18.231 1.00 73.50 180 ILE A CA 1
ATOM 1512 C C . ILE A 1 180 ? -15.994 -6.269 19.015 1.00 73.50 180 ILE A C 1
ATOM 1514 O O . ILE A 1 180 ? -14.878 -5.846 18.714 1.00 73.50 180 ILE A O 1
ATOM 1518 N N . GLN A 1 181 ? -16.172 -7.232 19.915 1.00 58.78 181 GLN A N 1
ATOM 1519 C CA . GLN A 1 181 ? -15.053 -7.842 20.625 1.00 58.78 181 GLN A CA 1
ATOM 1520 C C . GLN A 1 181 ? -14.068 -8.491 19.638 1.00 58.78 181 GLN A C 1
ATOM 1522 O O . GLN A 1 181 ? -12.865 -8.243 19.677 1.00 58.78 181 GLN A O 1
ATOM 1527 N N . SER A 1 182 ? -14.551 -9.259 18.662 1.00 52.31 182 SER A N 1
ATOM 1528 C CA . SER A 1 182 ? -13.665 -9.937 17.707 1.00 52.31 182 SER A CA 1
ATOM 1529 C C . SER A 1 182 ? -12.915 -8.987 16.780 1.00 52.31 182 SER A C 1
ATOM 1531 O O . SER A 1 182 ? -11.764 -9.240 16.419 1.00 52.31 182 SER A O 1
ATOM 1533 N N . TYR A 1 183 ? -13.563 -7.905 16.364 1.00 56.75 183 TYR A N 1
ATOM 1534 C CA . TYR A 1 183 ? -13.016 -6.964 15.401 1.00 56.75 183 TYR A CA 1
ATOM 1535 C C . TYR A 1 183 ? -12.126 -5.903 16.058 1.00 56.75 183 TYR A C 1
ATOM 1537 O O . TYR A 1 183 ? -11.059 -5.600 15.521 1.00 56.75 183 TYR A O 1
ATOM 1545 N N . PHE A 1 184 ? -12.549 -5.359 17.203 1.00 54.09 184 PHE A N 1
ATOM 1546 C CA . PHE A 1 184 ? -11.853 -4.282 17.912 1.00 54.09 184 PHE A CA 1
ATOM 1547 C C . PHE A 1 184 ? -10.906 -4.798 19.000 1.00 54.09 184 PHE A C 1
ATOM 1549 O O . PHE A 1 184 ? -9.765 -4.352 19.037 1.00 54.09 184 PHE A O 1
ATOM 1556 N N . LEU A 1 185 ? -11.320 -5.770 19.821 1.00 47.81 185 LEU A N 1
ATOM 1557 C CA . LEU A 1 185 ? -10.484 -6.300 20.909 1.00 47.81 185 LEU A CA 1
ATOM 1558 C C . LEU A 1 185 ? -9.541 -7.417 20.436 1.00 47.81 185 LEU A C 1
ATOM 1560 O O . LEU A 1 185 ? -8.406 -7.511 20.887 1.00 47.81 185 LEU A O 1
ATOM 1564 N N . LEU A 1 186 ? -9.971 -8.262 19.492 1.00 44.28 186 LEU A N 1
ATOM 1565 C CA . LEU A 1 186 ? -9.165 -9.391 18.995 1.00 44.28 186 LEU A CA 1
ATOM 1566 C C . LEU A 1 186 ? -8.509 -9.137 17.626 1.00 44.28 186 LEU A C 1
ATOM 1568 O O . LEU A 1 186 ? -7.712 -9.958 17.168 1.00 44.28 186 LEU A O 1
ATOM 1572 N N . GLY A 1 187 ? -8.812 -8.015 16.963 1.00 43.41 187 GLY A N 1
ATOM 1573 C CA . GLY A 1 187 ? -8.202 -7.616 15.686 1.00 43.41 187 GLY A CA 1
ATOM 1574 C C . GLY A 1 187 ? -8.449 -8.585 14.520 1.00 43.41 187 GLY A C 1
ATOM 1575 O O . GLY A 1 187 ? -7.664 -8.630 13.568 1.00 43.41 187 GLY A O 1
ATOM 1576 N N . LEU A 1 188 ? -9.507 -9.396 14.585 1.00 52.00 188 LEU A N 1
ATOM 1577 C CA . LEU A 1 188 ? -9.797 -10.419 13.585 1.00 52.00 188 LEU A CA 1
ATOM 1578 C C . LEU A 1 188 ? -10.333 -9.791 12.289 1.00 52.00 188 LEU A C 1
ATOM 1580 O O . LEU A 1 188 ? -11.207 -8.922 12.290 1.00 52.00 188 LEU A O 1
ATOM 1584 N N . LYS A 1 189 ? -9.842 -10.264 11.136 1.00 62.72 189 LYS A N 1
ATOM 1585 C CA . LYS A 1 189 ? -10.382 -9.881 9.821 1.00 62.72 189 LYS A CA 1
ATOM 1586 C C . LYS A 1 189 ? -11.775 -10.499 9.622 1.00 62.72 189 LYS A C 1
ATOM 1588 O O . LYS A 1 189 ? -12.014 -11.593 10.128 1.00 62.72 189 LYS A O 1
ATOM 1593 N N . PRO A 1 190 ? -12.662 -9.918 8.789 1.00 65.00 190 PRO A N 1
ATOM 1594 C CA . PRO A 1 190 ? -14.014 -10.451 8.566 1.00 65.00 190 PRO A CA 1
ATOM 1595 C C . PRO A 1 190 ? -14.071 -11.940 8.186 1.00 65.00 190 PRO A C 1
ATOM 1597 O O . PRO A 1 190 ? -14.913 -12.675 8.685 1.00 65.00 190 PRO A O 1
ATOM 1600 N N . ARG A 1 191 ? -13.109 -12.423 7.383 1.00 62.25 191 ARG A N 1
ATOM 1601 C CA . ARG A 1 191 ? -12.962 -13.858 7.056 1.00 62.25 191 ARG A CA 1
ATOM 1602 C C . ARG A 1 191 ? -12.668 -14.731 8.281 1.00 62.25 191 ARG A C 1
ATOM 1604 O O . ARG A 1 191 ? -13.138 -15.859 8.353 1.00 62.25 191 ARG A O 1
ATOM 1611 N N . GLN A 1 192 ? -11.876 -14.224 9.222 1.00 58.34 192 GLN A N 1
ATOM 1612 C CA . GLN A 1 192 ? -11.520 -14.921 10.459 1.00 58.34 192 GLN A CA 1
ATOM 1613 C C . GLN A 1 192 ? -12.675 -14.885 11.466 1.00 58.34 192 GLN A C 1
ATOM 1615 O O . GLN A 1 192 ? -12.910 -15.887 12.130 1.00 58.34 192 GLN A O 1
ATOM 1620 N N . ILE A 1 193 ? -13.423 -13.776 11.523 1.00 67.88 193 ILE A N 1
ATOM 1621 C CA . ILE A 1 193 ? -14.647 -13.652 12.329 1.00 67.88 193 ILE A CA 1
ATOM 1622 C C . ILE A 1 193 ? -15.686 -14.663 11.850 1.00 67.88 193 ILE A C 1
ATOM 1624 O O . ILE A 1 193 ? -16.132 -15.481 12.642 1.00 67.88 193 ILE A O 1
ATOM 1628 N N . HIS A 1 194 ? -15.979 -14.687 10.547 1.00 76.44 194 HIS A N 1
ATOM 1629 C CA . HIS A 1 194 ? -16.891 -15.669 9.958 1.00 76.44 194 HIS A CA 1
ATOM 1630 C C . HIS A 1 194 ? -16.447 -17.112 10.239 1.00 76.44 194 HIS A C 1
ATOM 1632 O O . HIS A 1 194 ? -17.248 -17.943 10.641 1.00 76.44 194 HIS A O 1
ATOM 1638 N N . LYS A 1 195 ? -15.151 -17.420 10.086 1.00 77.19 195 LYS A N 1
ATOM 1639 C CA . LYS A 1 195 ? -14.628 -18.765 10.376 1.00 77.19 195 LYS A CA 1
ATOM 1640 C C . LYS A 1 195 ? -14.795 -19.160 11.851 1.00 77.19 195 LYS A C 1
ATOM 1642 O O . LYS A 1 195 ? -15.025 -20.330 12.132 1.00 77.19 195 LYS A O 1
ATOM 1647 N N . LYS A 1 196 ? -14.626 -18.214 12.779 1.00 73.19 196 LYS A N 1
ATOM 1648 C CA . LYS A 1 196 ? -14.673 -18.460 14.230 1.00 73.19 196 LYS A CA 1
ATOM 1649 C C . LYS A 1 196 ? -16.104 -18.477 14.781 1.00 73.19 196 LYS A C 1
ATOM 1651 O O . LYS A 1 196 ? -16.392 -19.242 15.692 1.00 73.19 196 LYS A O 1
ATOM 1656 N N . TYR A 1 197 ? -16.989 -17.669 14.209 1.00 82.88 197 TYR A N 1
ATOM 1657 C CA . TYR A 1 197 ? -18.364 -17.469 14.663 1.00 82.88 197 TYR A CA 1
ATOM 1658 C C . TYR A 1 197 ? -19.367 -17.780 13.547 1.00 82.88 197 TYR A C 1
ATOM 1660 O O . TYR A 1 197 ? -20.338 -17.058 13.365 1.00 82.88 197 TYR A O 1
ATOM 1668 N N . SER A 1 198 ? -19.153 -18.858 12.791 1.00 84.25 198 SER A N 1
ATOM 1669 C CA . SER A 1 198 ? -20.041 -19.255 11.683 1.00 84.25 198 SER A CA 1
ATOM 1670 C C . SER A 1 198 ? -21.478 -19.556 12.127 1.00 84.25 198 SER A C 1
ATOM 1672 O O . SER A 1 198 ? -22.398 -19.493 11.322 1.00 84.25 198 SER A O 1
ATOM 1674 N N . HIS A 1 199 ? -21.679 -19.855 13.413 1.00 85.50 199 HIS A N 1
ATOM 1675 C CA . HIS A 1 199 ? -22.997 -20.019 14.028 1.00 85.50 199 HIS A CA 1
ATOM 1676 C C . HIS A 1 199 ? -23.731 -18.685 14.249 1.00 85.50 199 HIS A C 1
ATOM 1678 O O . HIS A 1 199 ? -24.956 -18.678 14.274 1.00 85.50 199 HIS A O 1
ATOM 1684 N N . LEU A 1 200 ? -23.000 -17.570 14.382 1.00 83.31 200 LEU A N 1
ATOM 1685 C CA . LEU A 1 200 ? -23.559 -16.217 14.510 1.00 83.31 200 LEU A CA 1
ATOM 1686 C C . LEU A 1 200 ? -23.546 -15.455 13.183 1.00 83.31 200 LEU A C 1
ATOM 1688 O O . LEU A 1 200 ? -24.336 -14.542 13.006 1.00 83.31 200 LEU A O 1
ATOM 1692 N N . PHE A 1 201 ? -22.657 -15.802 12.250 1.00 84.81 201 PHE A N 1
ATOM 1693 C CA . PHE A 1 201 ? -22.557 -15.178 10.929 1.00 84.81 201 PHE A CA 1
ATOM 1694 C C . PHE A 1 201 ? -22.680 -16.261 9.855 1.00 84.81 201 PHE A C 1
ATOM 1696 O O . PHE A 1 201 ? -21.672 -16.894 9.530 1.00 84.81 201 PHE A O 1
ATOM 1703 N N . PRO A 1 202 ? -23.884 -16.482 9.297 1.00 81.94 202 PRO A N 1
ATOM 1704 C CA . PRO A 1 202 ? -24.122 -17.517 8.290 1.00 81.94 202 PRO A CA 1
ATOM 1705 C C . PRO A 1 202 ? -23.307 -17.322 7.007 1.00 81.94 202 PRO A C 1
ATOM 1707 O O . PRO A 1 202 ? -23.008 -18.286 6.304 1.00 81.94 202 PRO A O 1
ATOM 1710 N N . ASP A 1 203 ? -22.948 -16.074 6.697 1.00 79.69 203 ASP A N 1
ATOM 1711 C CA . ASP A 1 203 ? -22.038 -15.743 5.614 1.00 79.69 203 ASP A CA 1
ATOM 1712 C C . ASP A 1 203 ? -21.118 -14.561 5.978 1.00 79.69 203 ASP A C 1
ATOM 1714 O O . ASP A 1 203 ? -21.282 -13.857 6.980 1.00 79.69 203 ASP A O 1
ATOM 1718 N N . ILE A 1 204 ? -20.101 -14.329 5.147 1.00 71.12 204 ILE A N 1
ATOM 1719 C CA . ILE A 1 204 ? -19.172 -13.215 5.354 1.00 71.12 204 ILE A CA 1
ATOM 1720 C C . ILE A 1 204 ? -19.803 -11.840 5.088 1.00 71.12 204 ILE A C 1
ATOM 1722 O O . ILE A 1 204 ? -19.341 -10.842 5.644 1.00 71.12 204 ILE A O 1
ATOM 1726 N N . GLN A 1 205 ? -20.827 -11.764 4.232 1.00 71.88 205 GLN A N 1
ATOM 1727 C CA . GLN A 1 205 ? -21.544 -10.515 3.966 1.00 71.88 205 GLN A CA 1
ATOM 1728 C C . GLN A 1 205 ? -22.291 -10.051 5.214 1.00 71.88 205 GLN A C 1
ATOM 1730 O O . GLN A 1 205 ? -22.389 -8.847 5.446 1.00 71.88 205 GLN A O 1
ATOM 1735 N N . ASP A 1 206 ? -22.710 -10.981 6.064 1.00 78.75 206 ASP A N 1
ATOM 1736 C CA . ASP A 1 206 ? -23.368 -10.708 7.323 1.00 78.75 206 ASP A CA 1
ATOM 1737 C C . ASP A 1 206 ? -22.419 -10.027 8.310 1.00 78.75 206 ASP A C 1
ATOM 1739 O O . ASP A 1 206 ? -22.764 -9.004 8.896 1.00 78.75 206 ASP A O 1
ATOM 1743 N N . VAL A 1 207 ? -21.155 -10.461 8.367 1.00 70.88 207 VAL A N 1
ATOM 1744 C CA . VAL A 1 207 ? -20.104 -9.756 9.125 1.00 70.88 207 VAL A CA 1
ATOM 1745 C C . VAL A 1 207 ? -19.964 -8.303 8.649 1.00 70.88 207 VAL A C 1
ATOM 1747 O O . VAL A 1 207 ? -19.843 -7.381 9.457 1.00 70.88 207 VAL A O 1
ATOM 1750 N N . TYR A 1 208 ? -19.999 -8.053 7.336 1.00 67.56 208 TYR A N 1
ATOM 1751 C CA . TYR A 1 208 ? -19.941 -6.686 6.805 1.00 67.56 208 TYR A CA 1
ATOM 1752 C C . TYR A 1 208 ? -21.218 -5.882 7.088 1.00 67.56 208 TYR A C 1
ATOM 1754 O O . TYR A 1 208 ? -21.124 -4.684 7.376 1.00 67.56 208 TYR A O 1
ATOM 1762 N N . ARG A 1 209 ? -22.391 -6.518 7.011 1.00 80.00 209 ARG A N 1
ATOM 1763 C CA . ARG A 1 209 ? -23.706 -5.920 7.272 1.00 80.00 209 ARG A CA 1
ATOM 1764 C C . ARG A 1 209 ? -23.832 -5.493 8.729 1.00 80.00 209 ARG A C 1
ATOM 1766 O O . ARG A 1 209 ? -24.082 -4.318 8.989 1.00 80.00 209 ARG A O 1
ATOM 1773 N N . VAL A 1 210 ? -23.579 -6.411 9.657 1.00 78.25 210 VAL A N 1
ATOM 1774 C CA . VAL A 1 210 ? -23.629 -6.179 11.105 1.00 78.25 210 VAL A CA 1
ATOM 1775 C C . VAL A 1 210 ? -22.631 -5.094 11.496 1.00 78.25 210 VAL A C 1
ATOM 1777 O O . VAL A 1 210 ? -23.011 -4.090 12.093 1.00 78.25 210 VAL A O 1
ATOM 1780 N N . LYS A 1 211 ? -21.381 -5.178 11.022 1.00 73.62 211 LYS A N 1
ATOM 1781 C CA . LYS A 1 211 ? -20.389 -4.122 11.254 1.00 73.62 211 LYS A CA 1
ATOM 1782 C C . LYS A 1 211 ? -20.859 -2.750 10.761 1.00 73.62 211 LYS A C 1
ATOM 1784 O O . LYS A 1 211 ? -20.682 -1.751 11.452 1.00 73.62 211 LYS A O 1
ATOM 1789 N N . ARG A 1 212 ? -21.437 -2.668 9.558 1.00 68.81 212 ARG A N 1
ATOM 1790 C CA . ARG A 1 212 ? -21.956 -1.404 9.012 1.00 68.81 212 ARG A CA 1
ATOM 1791 C C . ARG A 1 212 ? -23.091 -0.853 9.874 1.00 68.81 212 ARG A C 1
ATOM 1793 O O . ARG A 1 212 ? -23.116 0.350 10.119 1.00 68.81 212 ARG A O 1
ATOM 1800 N N . ASN A 1 213 ? -23.997 -1.712 10.329 1.00 76.94 213 ASN A N 1
ATOM 1801 C CA . ASN A 1 213 ? -25.124 -1.324 11.172 1.00 76.94 213 ASN A CA 1
ATOM 1802 C C . ASN A 1 213 ? -24.650 -0.748 12.509 1.00 76.94 213 ASN A C 1
ATOM 1804 O O . ASN A 1 213 ? -25.104 0.334 12.881 1.00 76.94 213 ASN A O 1
ATOM 1808 N N . ILE A 1 214 ? -23.677 -1.393 13.157 1.00 77.19 214 ILE A N 1
ATOM 1809 C CA . ILE A 1 214 ? -23.091 -0.903 14.410 1.00 77.19 214 ILE A CA 1
ATOM 1810 C C . ILE A 1 214 ? -22.384 0.441 14.195 1.00 77.19 214 ILE A C 1
ATOM 1812 O O . ILE A 1 214 ? -22.669 1.407 14.896 1.00 77.19 214 ILE A O 1
ATOM 1816 N N . MET A 1 215 ? -21.538 0.564 13.165 1.00 68.12 215 MET A N 1
ATOM 1817 C CA . MET A 1 215 ? -20.835 1.828 12.887 1.00 68.12 215 MET A CA 1
ATOM 1818 C C . MET A 1 215 ? -21.796 2.975 12.544 1.00 68.12 215 MET A C 1
ATOM 1820 O O . MET A 1 215 ? -21.556 4.121 12.921 1.00 68.12 215 MET A O 1
ATOM 1824 N N . ASN A 1 216 ? -22.888 2.688 11.832 1.00 70.06 216 ASN A N 1
ATOM 1825 C CA . ASN A 1 216 ? -23.928 3.677 11.555 1.00 70.06 216 ASN A CA 1
ATOM 1826 C C . ASN A 1 216 ? -24.666 4.097 12.830 1.00 70.06 216 ASN A C 1
ATOM 1828 O O . ASN A 1 216 ? -25.044 5.261 12.940 1.00 70.06 216 ASN A O 1
ATOM 1832 N N . ARG A 1 217 ? -24.859 3.177 13.779 1.00 80.69 217 ARG A N 1
ATOM 1833 C CA . ARG A 1 217 ? -25.472 3.460 15.080 1.00 80.69 217 ARG A CA 1
ATOM 1834 C C . ARG A 1 217 ? -24.553 4.315 15.946 1.00 80.69 217 ARG A C 1
ATOM 1836 O O . ARG A 1 217 ? -24.983 5.369 16.395 1.00 80.69 217 ARG A O 1
ATOM 1843 N N . PHE A 1 218 ? -23.275 3.955 16.050 1.00 73.31 218 PHE A N 1
ATOM 1844 C CA . PHE A 1 218 ? -22.272 4.737 16.782 1.00 73.31 218 PHE A CA 1
ATOM 1845 C C . PHE A 1 218 ? -22.144 6.167 16.245 1.00 73.31 218 PHE A C 1
ATOM 1847 O O . PHE A 1 218 ? -22.051 7.107 17.018 1.00 73.31 218 PHE A O 1
ATOM 1854 N N . ARG A 1 219 ? -22.211 6.363 14.920 1.00 63.22 219 ARG A N 1
ATOM 1855 C CA . ARG A 1 219 ? -22.178 7.707 14.305 1.00 63.22 219 ARG A CA 1
ATOM 1856 C C . ARG A 1 219 ? -23.412 8.568 14.590 1.00 63.22 219 ARG A C 1
ATOM 1858 O O . ARG A 1 219 ? -23.349 9.785 14.412 1.00 63.22 219 ARG A O 1
ATOM 1865 N N . ARG A 1 220 ? -24.545 7.945 14.922 1.00 70.38 220 ARG A N 1
ATOM 1866 C CA . ARG A 1 220 ? -25.811 8.629 15.227 1.00 70.38 220 ARG A CA 1
ATOM 1867 C C . ARG A 1 220 ? -25.957 8.942 16.715 1.00 70.38 220 ARG A C 1
ATOM 1869 O O . ARG A 1 220 ? -26.766 9.802 17.043 1.00 70.38 220 ARG A O 1
ATOM 1876 N N . ASP A 1 221 ? -25.182 8.284 17.574 1.00 74.88 221 ASP A N 1
ATOM 1877 C CA . ASP A 1 221 ? -25.101 8.605 18.995 1.00 74.88 221 ASP A CA 1
ATOM 1878 C C . ASP A 1 221 ? -24.273 9.886 19.179 1.00 74.88 221 ASP A C 1
ATOM 1880 O O . ASP A 1 221 ? -23.115 9.960 18.761 1.00 74.88 221 ASP A O 1
ATOM 1884 N N . ASN A 1 222 ? -24.901 10.936 19.713 1.00 60.78 222 ASN A N 1
ATOM 1885 C CA . ASN A 1 222 ? -24.261 12.244 19.845 1.00 60.78 222 ASN A CA 1
ATOM 1886 C C . ASN A 1 222 ? -23.227 12.278 20.975 1.00 60.78 222 ASN A C 1
ATOM 1888 O O . ASN A 1 222 ? -22.258 13.012 20.845 1.00 60.78 222 ASN A O 1
ATOM 1892 N N . ASP A 1 223 ? -23.364 11.440 22.002 1.00 57.66 223 ASP A N 1
ATOM 1893 C CA . ASP A 1 223 ? -22.445 11.432 23.142 1.00 57.66 223 ASP A CA 1
ATOM 1894 C C . ASP A 1 223 ? -21.155 10.666 22.814 1.00 57.66 223 ASP A C 1
ATOM 1896 O O . ASP A 1 223 ? -20.100 10.946 23.372 1.00 57.66 223 ASP A O 1
ATOM 1900 N N . LEU A 1 224 ? -21.200 9.716 21.870 1.00 57.81 224 LEU A N 1
ATOM 1901 C CA . LEU A 1 224 ? -19.986 9.091 21.340 1.00 57.81 224 LEU A CA 1
ATOM 1902 C C . LEU A 1 224 ? -19.165 10.033 20.452 1.00 57.81 224 LEU A C 1
ATOM 1904 O O . LEU A 1 224 ? -17.971 9.793 20.313 1.00 57.81 224 LEU A O 1
ATOM 1908 N N . LYS A 1 225 ? -19.753 11.078 19.844 1.00 52.25 225 LYS A N 1
ATOM 1909 C CA . LYS A 1 225 ? -19.013 12.034 18.992 1.00 52.25 225 LYS A CA 1
ATOM 1910 C C . LYS A 1 225 ? -17.986 12.850 19.775 1.00 52.25 225 LYS A C 1
ATOM 1912 O O . LYS A 1 225 ? -16.919 13.115 19.225 1.00 52.25 225 LYS A O 1
ATOM 1917 N N . ASP A 1 226 ? -18.285 13.178 21.027 1.00 47.25 226 ASP A N 1
ATOM 1918 C CA . ASP A 1 226 ? -17.416 13.987 21.888 1.00 47.25 226 ASP A CA 1
ATOM 1919 C C . ASP A 1 226 ? -16.118 13.244 22.260 1.00 47.25 226 ASP A C 1
ATOM 1921 O O . ASP A 1 226 ? -15.069 13.862 22.418 1.00 47.25 226 ASP A O 1
ATOM 1925 N N . PHE A 1 227 ? -16.137 11.905 22.270 1.00 47.12 227 PHE A N 1
ATOM 1926 C CA . PHE A 1 227 ? -14.945 11.073 22.496 1.00 47.12 227 PHE A CA 1
ATOM 1927 C C . PHE A 1 227 ? -13.987 10.993 21.290 1.00 47.12 227 PHE A C 1
ATOM 1929 O O . PHE A 1 227 ? -12.860 10.536 21.450 1.00 47.12 227 PHE A O 1
ATOM 1936 N N . TRP A 1 228 ? -14.399 11.411 20.085 1.00 34.09 228 TRP A N 1
ATOM 1937 C CA . TRP A 1 228 ? -13.560 11.367 18.870 1.00 34.09 228 TRP A CA 1
ATOM 1938 C C . TRP A 1 228 ? -12.911 12.715 18.510 1.00 34.09 228 TRP A C 1
ATOM 1940 O O . TRP A 1 228 ? -12.248 12.800 17.475 1.00 34.09 228 TRP A O 1
ATOM 1950 N N . GLN A 1 229 ? -13.146 13.772 19.297 1.00 30.23 229 GLN A N 1
ATOM 1951 C CA . GLN A 1 229 ? -12.660 15.137 19.033 1.00 30.23 229 GLN A CA 1
ATOM 1952 C C . GLN A 1 229 ? -11.556 15.616 19.992 1.00 30.23 229 GLN A C 1
ATOM 1954 O O . GLN A 1 229 ? -11.108 16.755 19.856 1.00 30.23 229 GLN A O 1
ATOM 1959 N N . THR A 1 230 ? -11.095 14.753 20.900 1.00 30.88 230 THR A N 1
ATOM 1960 C CA . THR A 1 230 ? -9.950 14.996 21.795 1.00 30.88 230 THR A CA 1
ATOM 1961 C C . THR A 1 230 ? -8.776 14.125 21.370 1.00 30.88 230 THR A C 1
ATOM 1963 O O . THR A 1 230 ? -7.636 14.637 21.367 1.00 30.88 230 THR A O 1
#

Secondary structure (DSSP, 8-state):
-----GGGS-HHHHHHHHHHHHHHGGGT----HHHHHHHHHHHHTS--HHHHHHHHHHHHHHHHHHHHTSTTGGG--S-HHHHHHHHHHHHHHHT-SHHHHHT--SHHHHHHHHHHHHHHHHHHHHHHHHHHHHHHHHHHHHHHHTT--TTTTHHHHHHHHHHHHHHHHT--SHHHHHHHIIIIIS---HHHHHHH-TTT-SSHHHHHHHHHHHHHHHHH-HHHHHTT--

pLDDT: mean 71.83, std 16.96, range [29.69, 96.5]